Protein AF-A0A2N2N8Z2-F1 (afdb_monomer)

Foldseek 3Di:
DLQDPCPLVVLVVCVVPPVQDAFAQAQEQAAHAFLDACVLQVLSDDPVRTGHHPVVCLVCVVVHDVVSSLVRRVSSQVSSCVSHVAGHQEYAYDVSSCFQDPSSVVSRLVVCVVRLHYYEDAACDPNGCRVPVPDPVVVVSVVVSQSFYFPEEAAQCDDVSLDLVNLLVVLLVQLPDPPGDGYDYDAQADDADPCQVVRDPRGPSNPSRNCSCPDPVSVVSCVVSVPDDHYRNVGGD

pLDDT: mean 93.22, std 7.27, range [53.88, 98.81]

Nearest PDB structures (foldseek):
  2i5i-assembly1_A  TM=9.187E-01  e=1.535E-16  Enterococcus faecalis V583
  7vi8-assembly1_A  TM=8.935E-01  e=9.537E-11  Klebsiella pneumoniae subsp. pneumoniae MGH 78578
  8jqf-assembly1_B  TM=7.999E-01  e=8.484E-11  Cyclobacterium marinum
  8jqf-assembly1_A  TM=7.926E-01  e=1.436E-10  Cyclobacterium marinum
  6h8l-assembly1_A  TM=4.256E-01  e=9.996E-02  Bacillus subtilis subsp. subtilis str. 168

Secondary structure (DSSP, 8-state):
-TTSTTHHHHHHHHHHH-TT----EEE-SSSS--SS-GGGSTTTB-TTSPBPPHHHHHHHGGG--HHHHHHHHHHHHHHHHHHHSS--S-EEEGGGGGGSSHHHHHHHHHHHHHHT--B---TT-TTSTTSS---HHHHHHHHT--S---SEEE--SSGGG-SHHHHHHHHHHHHT-SS-S-EEE--------HHHHHH-SS-HHHHHHHHHHT-HHHHHHHHHTT-----GGGT--

Structure (mmCIF, N/CA/C/O backbone):
data_AF-A0A2N2N8Z2-F1
#
_entry.id   AF-A0A2N2N8Z2-F1
#
loop_
_atom_site.group_PDB
_atom_site.id
_atom_site.type_symbol
_atom_site.label_atom_id
_atom_site.label_alt_id
_atom_site.label_comp_id
_atom_site.label_asym_id
_atom_site.label_entity_id
_atom_site.label_seq_id
_atom_site.pdbx_PDB_ins_code
_atom_site.Cartn_x
_atom_site.Cartn_y
_atom_site.Cartn_z
_atom_site.occupancy
_atom_site.B_iso_or_equiv
_atom_site.auth_seq_id
_atom_site.auth_comp_id
_atom_site.auth_asym_id
_atom_site.auth_atom_id
_atom_site.pdbx_PDB_model_num
ATOM 1 N N . MET A 1 1 ? -5.778 4.218 -0.261 1.00 96.88 1 MET A N 1
ATOM 2 C CA . MET A 1 1 ? -6.085 4.530 1.155 1.00 96.88 1 MET A CA 1
ATOM 3 C C . MET A 1 1 ? -7.555 4.894 1.252 1.00 96.88 1 MET A C 1
ATOM 5 O O . MET A 1 1 ? -7.955 5.867 0.628 1.00 96.88 1 MET A O 1
ATOM 9 N N . MET A 1 2 ? -8.373 4.123 1.972 1.00 98.06 2 MET A N 1
ATOM 10 C CA . MET A 1 2 ? -9.838 4.316 1.964 1.00 98.06 2 MET A CA 1
ATOM 11 C C . MET A 1 2 ? -10.341 5.498 2.799 1.00 98.06 2 MET A C 1
ATOM 13 O O . MET A 1 2 ? -11.528 5.808 2.766 1.00 98.06 2 MET A O 1
ATOM 17 N N . ASN A 1 3 ? -9.462 6.142 3.559 1.00 96.75 3 ASN A N 1
ATOM 18 C CA . ASN A 1 3 ? -9.815 7.236 4.452 1.00 96.75 3 ASN A CA 1
ATOM 19 C C . ASN A 1 3 ? -9.674 8.634 3.822 1.00 96.75 3 ASN A C 1
ATOM 21 O O . ASN A 1 3 ? -10.024 9.629 4.458 1.00 96.75 3 ASN A O 1
ATOM 25 N N . TYR A 1 4 ? -9.135 8.721 2.605 1.00 93.94 4 TYR A N 1
ATOM 26 C CA . TYR A 1 4 ? -9.022 9.982 1.884 1.00 93.94 4 TYR A CA 1
ATOM 27 C C . TYR A 1 4 ? -10.337 10.333 1.174 1.00 93.94 4 TYR A C 1
ATOM 29 O O . TYR A 1 4 ? -11.042 9.431 0.706 1.00 93.94 4 TYR A O 1
ATOM 37 N N . PRO A 1 5 ? -10.678 11.631 1.072 1.00 90.88 5 PRO A N 1
ATOM 38 C CA . PRO A 1 5 ? -11.761 12.087 0.205 1.00 90.88 5 PRO A CA 1
ATOM 39 C C . PRO A 1 5 ? -11.570 11.576 -1.231 1.00 90.88 5 PRO A C 1
ATOM 41 O O . PRO A 1 5 ? -10.443 11.441 -1.688 1.00 90.88 5 PRO A O 1
ATOM 44 N N . GLY A 1 6 ? -12.660 11.248 -1.928 1.00 92.56 6 GLY A N 1
ATOM 45 C CA . GLY A 1 6 ? -12.613 10.779 -3.321 1.00 92.56 6 GLY A CA 1
ATOM 46 C C . GLY A 1 6 ? -12.211 9.312 -3.516 1.00 92.56 6 GLY A C 1
ATOM 47 O O . GLY A 1 6 ? -12.528 8.740 -4.554 1.00 92.56 6 GLY A O 1
ATOM 48 N N . ALA A 1 7 ? -11.631 8.644 -2.508 1.00 96.12 7 ALA A N 1
ATOM 49 C CA . ALA A 1 7 ? -11.138 7.268 -2.646 1.00 96.12 7 ALA A CA 1
ATOM 50 C C . ALA A 1 7 ? -12.199 6.269 -3.155 1.00 96.12 7 ALA A C 1
ATOM 52 O O . ALA A 1 7 ? -11.875 5.331 -3.881 1.00 96.12 7 ALA A O 1
ATOM 53 N N . VAL A 1 8 ? -13.473 6.451 -2.788 1.00 97.38 8 VAL A N 1
ATOM 54 C CA . VAL A 1 8 ? -14.574 5.588 -3.253 1.00 97.38 8 VAL A CA 1
ATOM 55 C C . VAL A 1 8 ? -14.880 5.830 -4.732 1.00 97.38 8 VAL A C 1
ATOM 57 O O . VAL A 1 8 ? -15.097 4.876 -5.484 1.00 97.38 8 VAL A O 1
ATOM 60 N N . GLU A 1 9 ? -14.935 7.091 -5.147 1.00 97.31 9 GLU A N 1
ATOM 61 C CA . GLU A 1 9 ? -15.170 7.513 -6.524 1.00 97.31 9 GLU A CA 1
ATOM 62 C C . GLU A 1 9 ? -14.020 7.071 -7.437 1.00 97.31 9 GLU A C 1
ATOM 64 O O . GLU A 1 9 ? -14.277 6.442 -8.467 1.00 97.31 9 GLU A O 1
ATOM 69 N N . ASP A 1 10 ? -12.776 7.294 -7.011 1.00 95.88 10 ASP A N 1
ATOM 70 C CA . ASP A 1 10 ? -11.566 6.915 -7.743 1.00 95.88 10 ASP A CA 1
ATOM 71 C C . ASP A 1 10 ? -11.466 5.401 -7.908 1.00 95.88 10 ASP A C 1
ATOM 73 O O . ASP A 1 10 ? -11.214 4.902 -9.004 1.00 95.88 10 ASP A O 1
ATOM 77 N N . LEU A 1 11 ? -11.751 4.639 -6.846 1.00 97.25 11 LEU A N 1
ATOM 78 C CA . LEU A 1 11 ? -11.726 3.181 -6.913 1.00 97.25 11 LEU A CA 1
ATOM 79 C C . LEU A 1 11 ? -12.787 2.640 -7.888 1.00 97.25 11 LEU A C 1
ATOM 81 O O . LEU A 1 11 ? -12.522 1.707 -8.647 1.00 97.25 11 LEU A O 1
ATOM 85 N N . ARG A 1 12 ? -13.984 3.243 -7.924 1.00 97.50 12 ARG A N 1
ATOM 86 C CA . ARG A 1 12 ? -15.033 2.882 -8.899 1.00 97.50 12 ARG A CA 1
ATOM 87 C C . ARG A 1 12 ? -14.646 3.247 -10.328 1.00 97.50 12 ARG A C 1
ATOM 89 O O . ARG A 1 12 ? -14.944 2.479 -11.246 1.00 97.50 12 ARG A O 1
ATOM 96 N N . MET A 1 13 ? -14.003 4.396 -10.519 1.00 97.75 13 MET A N 1
ATOM 97 C CA . MET A 1 13 ? -13.488 4.819 -11.819 1.00 97.75 13 MET A CA 1
ATOM 98 C C . MET A 1 13 ? -12.405 3.854 -12.307 1.00 97.75 13 MET A C 1
ATOM 100 O O . MET A 1 13 ? -12.519 3.336 -13.416 1.00 97.75 13 MET A O 1
ATOM 104 N N . ALA A 1 14 ? -11.436 3.515 -11.454 1.00 97.25 14 ALA A N 1
ATOM 105 C CA . ALA A 1 14 ? -10.355 2.587 -11.769 1.00 97.25 14 ALA A CA 1
ATOM 106 C C . ALA A 1 14 ? -10.878 1.209 -12.201 1.00 97.25 14 ALA A C 1
ATOM 108 O O . ALA A 1 14 ? -10.441 0.679 -13.220 1.00 97.25 14 ALA A O 1
ATOM 109 N N . VAL A 1 15 ? -11.877 0.657 -11.500 1.00 96.69 15 VAL A N 1
ATOM 110 C CA . VAL A 1 15 ? -12.515 -0.615 -11.895 1.00 96.69 15 VAL A CA 1
ATOM 111 C C . VAL A 1 15 ? -13.141 -0.538 -13.291 1.00 96.69 15 VAL A C 1
ATOM 113 O O . VAL A 1 15 ? -13.101 -1.513 -14.041 1.00 96.69 15 VAL A O 1
ATOM 116 N N . LYS A 1 16 ? -13.735 0.604 -13.646 1.00 97.06 16 LYS A N 1
ATOM 117 C CA . LYS A 1 16 ? -14.413 0.793 -14.933 1.00 97.06 16 LYS A CA 1
ATOM 118 C C . LYS A 1 16 ? -13.431 1.040 -16.081 1.00 97.06 16 LYS A C 1
ATOM 120 O O . LYS A 1 16 ? -13.641 0.525 -17.176 1.00 97.06 16 LYS A O 1
ATOM 125 N N . GLU A 1 17 ? -12.413 1.859 -15.852 1.00 98.00 17 GLU A N 1
ATOM 126 C CA . GLU A 1 17 ? -11.539 2.388 -16.906 1.00 98.00 17 GLU A CA 1
ATOM 127 C C . GLU A 1 17 ? -10.247 1.582 -17.066 1.00 98.00 17 GLU A C 1
ATOM 129 O O . GLU A 1 17 ? -9.705 1.491 -18.168 1.00 98.00 17 GLU A O 1
ATOM 134 N N . CYS A 1 18 ? -9.805 0.912 -16.000 1.00 96.69 18 CYS A N 1
ATOM 135 C CA . CYS A 1 18 ? -8.556 0.162 -15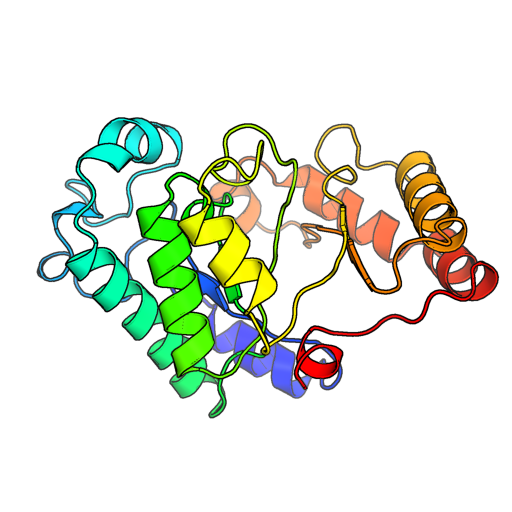.945 1.00 96.69 18 CYS A CA 1
ATOM 136 C C . CYS A 1 18 ? -8.808 -1.300 -15.522 1.00 96.69 18 CYS A C 1
ATOM 138 O O . CYS A 1 18 ? -8.307 -1.737 -14.490 1.00 96.69 18 CYS A O 1
ATOM 140 N N . PRO A 1 19 ? -9.537 -2.115 -16.310 1.00 92.56 19 PRO A N 1
ATOM 141 C CA . PRO A 1 19 ? -9.982 -3.450 -15.885 1.00 92.56 19 PRO A CA 1
ATOM 142 C C . PRO A 1 19 ? -8.854 -4.469 -15.644 1.00 92.56 19 PRO A C 1
ATOM 144 O O . PRO A 1 19 ? -9.115 -5.535 -15.098 1.00 92.56 19 PRO A O 1
ATOM 147 N N . ARG A 1 20 ? -7.618 -4.170 -16.070 1.00 94.06 20 ARG A N 1
ATOM 148 C CA . ARG A 1 20 ? -6.422 -4.994 -15.809 1.00 94.06 20 ARG A CA 1
ATOM 149 C C . ARG A 1 20 ? -5.582 -4.496 -14.627 1.00 94.06 20 ARG A C 1
ATOM 151 O O . ARG A 1 20 ? -4.550 -5.087 -14.342 1.00 94.06 20 ARG A O 1
ATOM 158 N N . LEU A 1 21 ? -5.963 -3.385 -14.000 1.00 96.06 21 LEU A N 1
ATOM 159 C CA . LEU A 1 21 ? -5.230 -2.817 -12.876 1.00 96.06 21 LEU A CA 1
ATOM 160 C C . LEU A 1 21 ? -5.506 -3.637 -11.611 1.00 96.06 21 LEU A C 1
ATOM 162 O O . LEU A 1 21 ? -6.665 -3.803 -11.221 1.00 96.06 21 LEU A O 1
ATOM 166 N N . GLY A 1 22 ? -4.437 -4.114 -10.973 1.00 96.25 22 GLY A N 1
ATOM 167 C CA . GLY A 1 22 ? -4.503 -4.655 -9.619 1.00 96.25 22 GLY A CA 1
ATOM 168 C C . GLY A 1 22 ? -4.890 -3.561 -8.623 1.00 96.25 22 GLY A C 1
ATOM 169 O O . GLY A 1 22 ? -4.407 -2.433 -8.716 1.00 96.25 22 GLY A O 1
ATOM 170 N N . LEU A 1 23 ? -5.798 -3.871 -7.702 1.00 97.69 23 LEU A N 1
ATOM 171 C CA . LEU A 1 23 ? -6.354 -2.918 -6.741 1.00 97.69 23 LEU A CA 1
ATOM 172 C C . LEU A 1 23 ? -6.259 -3.496 -5.328 1.00 97.69 23 LEU A C 1
ATOM 174 O O . LEU A 1 23 ? -7.136 -4.250 -4.893 1.00 97.69 23 LEU A O 1
ATOM 178 N N . GLY A 1 24 ? -5.202 -3.094 -4.625 1.00 97.69 24 GLY A N 1
ATOM 179 C CA . GLY A 1 24 ? -4.950 -3.444 -3.231 1.00 97.69 24 GLY A CA 1
ATOM 180 C C . GLY A 1 24 ? -5.518 -2.432 -2.242 1.00 97.69 24 GLY A C 1
ATOM 181 O O . GLY A 1 24 ? -5.963 -1.336 -2.602 1.00 97.69 24 GLY A O 1
ATOM 182 N N . LEU A 1 25 ? -5.474 -2.796 -0.963 1.00 98.56 25 LEU A N 1
ATOM 183 C CA . LEU A 1 25 ? -5.807 -1.897 0.134 1.00 98.56 25 LEU A CA 1
ATOM 184 C C . LEU A 1 25 ? -4.531 -1.385 0.808 1.00 98.56 25 LEU A C 1
ATOM 186 O O . LEU A 1 25 ? -3.913 -2.086 1.604 1.00 98.56 25 LEU A O 1
ATOM 190 N N . HIS A 1 26 ? -4.223 -0.114 0.548 1.00 98.44 26 HIS A N 1
ATOM 191 C CA . HIS A 1 26 ? -3.168 0.625 1.242 1.00 98.44 26 HIS A CA 1
ATOM 192 C C . HIS A 1 26 ? -3.642 1.052 2.633 1.00 98.44 26 HIS A C 1
ATOM 194 O O . HIS A 1 26 ? -4.301 2.095 2.774 1.00 98.44 26 HIS A O 1
ATOM 200 N N . LEU A 1 27 ? -3.353 0.214 3.633 1.00 98.75 27 LEU A N 1
ATOM 201 C CA . LEU A 1 27 ? -3.710 0.432 5.034 1.00 98.75 27 LEU A CA 1
ATOM 202 C C . LEU A 1 27 ? -3.031 1.694 5.564 1.00 98.75 27 LEU A C 1
ATOM 204 O O . LEU A 1 27 ? -1.879 1.982 5.247 1.00 98.75 27 LEU A O 1
ATOM 208 N N . VAL A 1 28 ? -3.727 2.461 6.396 1.00 98.19 28 VAL A N 1
ATOM 209 C CA . VAL A 1 28 ? -3.234 3.772 6.839 1.00 98.19 28 VAL A CA 1
ATOM 210 C C . VAL A 1 28 ? -3.493 4.008 8.316 1.00 98.19 28 VAL A C 1
ATOM 212 O O . VAL A 1 28 ? -4.586 3.757 8.816 1.00 98.19 28 VAL A O 1
ATOM 215 N N . LEU A 1 29 ? -2.458 4.504 8.999 1.00 97.88 29 LEU A N 1
ATOM 216 C CA . LEU A 1 29 ? -2.488 4.912 10.408 1.00 97.88 29 LEU A CA 1
ATOM 217 C C . LEU A 1 29 ? -1.822 6.273 10.656 1.00 97.88 29 LEU A C 1
ATOM 219 O O . LEU A 1 29 ? -1.761 6.726 11.795 1.00 97.88 29 LEU A O 1
ATOM 223 N N . THR A 1 30 ? -1.281 6.908 9.610 1.00 96.88 30 THR A N 1
ATOM 224 C CA . THR A 1 30 ? -0.362 8.050 9.759 1.00 96.88 30 THR A CA 1
ATOM 225 C C . THR A 1 30 ? -0.748 9.291 8.958 1.00 96.88 30 THR A C 1
ATOM 227 O O . THR A 1 30 ? 0.034 10.240 8.875 1.00 96.88 30 THR A O 1
ATOM 230 N N . SER A 1 31 ? -1.900 9.272 8.284 1.00 95.88 31 SER A N 1
ATOM 231 C CA . SER A 1 31 ? -2.363 10.397 7.473 1.00 95.88 31 SER A CA 1
ATOM 232 C C . SER A 1 31 ? -3.880 10.416 7.338 1.00 95.88 31 SER A C 1
ATOM 234 O O . SER A 1 31 ? -4.501 9.363 7.225 1.00 95.88 31 SER A O 1
ATOM 236 N N . GLY A 1 32 ? -4.470 11.612 7.310 1.00 95.56 32 GLY A N 1
ATOM 237 C CA . GLY A 1 32 ? -5.919 11.806 7.228 1.00 95.56 32 GLY A CA 1
ATOM 238 C C . GLY A 1 32 ? -6.652 11.525 8.545 1.00 95.56 32 GLY A C 1
ATOM 239 O O . GLY A 1 32 ? -6.060 11.542 9.624 1.00 95.56 32 GLY A O 1
ATOM 240 N N . SER A 1 33 ? -7.959 11.298 8.454 1.00 97.31 33 SER A N 1
ATOM 241 C CA . SER A 1 33 ? -8.807 10.850 9.571 1.00 97.31 33 SER A CA 1
ATOM 242 C C . SER A 1 33 ? -9.024 9.336 9.494 1.00 97.31 33 SER A C 1
ATOM 244 O O . SER A 1 33 ? -8.880 8.788 8.406 1.00 97.31 33 SER A O 1
ATOM 246 N N . PRO A 1 34 ? -9.343 8.637 10.594 1.00 98.31 34 PRO A N 1
ATOM 247 C CA . PRO A 1 34 ? -9.784 7.243 10.533 1.00 98.31 34 PRO A CA 1
ATOM 248 C C . PRO A 1 34 ? -11.089 7.089 9.745 1.00 98.31 34 PRO A C 1
ATOM 250 O O . PRO A 1 34 ? -11.873 8.034 9.626 1.00 98.31 34 PRO A O 1
ATOM 253 N N . VAL A 1 35 ? -11.328 5.884 9.219 1.00 98.44 35 VAL A N 1
ATOM 254 C CA . VAL A 1 35 ? -12.632 5.505 8.651 1.00 98.44 35 VAL A CA 1
ATOM 255 C C . VAL A 1 35 ? -13.665 5.359 9.768 1.00 98.44 35 VAL A C 1
ATOM 257 O O . VAL A 1 35 ? -14.824 5.749 9.602 1.00 98.44 35 VAL A O 1
ATOM 260 N N . LEU A 1 36 ? -13.259 4.806 10.915 1.00 98.50 36 LEU A N 1
ATOM 261 C CA . LEU A 1 36 ? -14.100 4.779 12.105 1.00 98.50 36 LEU A CA 1
ATOM 262 C C . LEU A 1 36 ? -14.242 6.173 12.733 1.00 98.50 36 LEU A C 1
ATOM 264 O O . LEU A 1 36 ? -13.333 6.994 12.638 1.00 98.50 36 LEU A O 1
ATOM 268 N N . PRO A 1 37 ? -15.344 6.437 13.461 1.00 98.19 37 PRO A N 1
ATOM 269 C CA . PRO A 1 37 ? -15.426 7.608 14.326 1.00 98.19 37 PRO A CA 1
ATOM 270 C C . PRO A 1 37 ? -14.245 7.648 15.303 1.00 98.19 37 PRO A C 1
ATOM 272 O O . PRO A 1 37 ? -13.897 6.622 15.895 1.00 98.19 37 PRO A O 1
ATOM 275 N N . ALA A 1 38 ? -13.659 8.830 15.501 1.00 97.88 38 ALA A N 1
ATOM 276 C CA . ALA A 1 38 ? -12.489 9.037 16.356 1.00 97.88 38 ALA A CA 1
ATOM 277 C C . ALA A 1 38 ? -12.676 8.470 17.777 1.00 97.88 38 ALA A C 1
ATOM 279 O O . ALA A 1 38 ? -11.740 7.943 18.372 1.00 97.88 38 ALA A O 1
ATOM 280 N N . GLU A 1 39 ? -13.902 8.486 18.302 1.00 97.50 39 GLU A N 1
ATOM 281 C CA . GLU A 1 39 ? -14.248 7.977 19.634 1.00 97.50 39 GLU A CA 1
ATOM 282 C C . GLU A 1 39 ? -14.141 6.448 19.747 1.00 97.50 39 GLU A C 1
ATOM 284 O O . GLU A 1 39 ? -14.103 5.908 20.853 1.00 97.50 39 GLU A O 1
ATOM 289 N N . LYS A 1 40 ? -14.121 5.730 18.616 1.00 98.12 40 LYS A N 1
ATOM 290 C CA . LYS A 1 40 ? -13.890 4.279 18.568 1.00 98.12 40 LYS A CA 1
ATOM 291 C C . LYS A 1 40 ? -12.408 3.924 18.558 1.00 98.12 40 LYS A C 1
ATOM 293 O O . LYS A 1 40 ? -12.068 2.802 18.928 1.00 98.12 40 LYS A O 1
ATOM 298 N N . VAL A 1 41 ? -11.557 4.862 18.148 1.00 98.00 41 VAL A N 1
ATOM 299 C CA . VAL A 1 41 ? -10.112 4.670 17.992 1.00 98.00 41 VAL A CA 1
ATOM 300 C C . VAL A 1 41 ? -9.296 5.826 18.602 1.00 98.00 41 VAL A C 1
ATOM 302 O O . VAL A 1 41 ? -8.411 6.376 17.941 1.00 98.00 41 VAL A O 1
ATOM 305 N N . PRO A 1 42 ? -9.571 6.222 19.862 1.00 96.75 42 PRO A N 1
ATOM 306 C CA . PRO A 1 42 ? -8.996 7.428 20.460 1.00 96.75 42 PRO A CA 1
ATOM 307 C C . PRO A 1 42 ? -7.466 7.399 20.589 1.00 96.75 42 PRO A C 1
ATOM 309 O O . PRO A 1 42 ? -6.846 8.457 20.623 1.00 96.75 42 PRO A O 1
ATOM 312 N N . ASP A 1 43 ? -6.835 6.223 20.632 1.00 95.31 43 ASP A N 1
ATOM 313 C CA . ASP A 1 43 ? -5.378 6.107 20.780 1.00 95.31 43 ASP A CA 1
ATOM 314 C C . ASP A 1 43 ? -4.641 6.350 19.450 1.00 95.31 43 ASP A C 1
ATOM 316 O O . ASP A 1 43 ? -3.449 6.690 19.446 1.00 95.31 43 ASP A O 1
ATOM 320 N N . LEU A 1 44 ? -5.358 6.207 18.326 1.00 96.81 44 LEU A N 1
ATOM 321 C CA . LEU A 1 44 ? -4.831 6.366 16.968 1.00 96.81 44 LEU A CA 1
ATOM 322 C C . LEU A 1 44 ? -4.886 7.813 16.469 1.00 96.81 44 LEU A C 1
ATOM 324 O O . LEU A 1 44 ? -4.235 8.137 15.475 1.00 96.81 44 LEU A O 1
ATOM 328 N N . VAL A 1 45 ? -5.644 8.682 17.140 1.00 97.19 45 VAL A N 1
ATOM 329 C CA . VAL A 1 45 ? -5.927 10.040 16.670 1.00 97.19 45 VAL A CA 1
ATOM 330 C C . VAL A 1 45 ? -5.487 11.120 17.646 1.00 97.19 45 VAL A C 1
ATOM 332 O O . VAL A 1 45 ? -5.443 10.931 18.856 1.00 97.19 45 VAL A O 1
ATOM 335 N N . ASN A 1 46 ? -5.162 12.282 17.097 1.00 96.12 46 ASN A N 1
ATOM 336 C CA . ASN A 1 46 ? -4.859 13.487 17.846 1.00 96.12 46 ASN A CA 1
ATOM 337 C C . ASN A 1 46 ? -6.142 14.206 18.318 1.00 96.12 46 ASN A C 1
ATOM 339 O O . ASN A 1 46 ? -7.261 13.736 18.108 1.00 96.12 46 ASN A O 1
ATOM 343 N N . LEU A 1 47 ? -5.982 15.376 18.945 1.00 95.56 47 LEU A N 1
ATOM 344 C CA . LEU A 1 47 ? -7.100 16.165 19.482 1.00 95.56 47 LEU A CA 1
ATOM 345 C C . LEU A 1 47 ? -8.075 16.663 18.403 1.00 95.56 47 LEU A C 1
ATOM 347 O O . LEU A 1 47 ? -9.224 16.964 18.714 1.00 95.56 47 LEU A O 1
ATOM 351 N N . GLU A 1 48 ? -7.644 16.724 17.143 1.00 96.94 48 GLU A N 1
ATOM 352 C CA . GLU A 1 48 ? -8.488 17.075 15.999 1.00 96.94 48 GLU A CA 1
ATOM 353 C C . GLU A 1 48 ? -9.195 15.856 15.376 1.00 96.94 48 GLU A C 1
ATOM 355 O O . GLU A 1 48 ? -9.840 15.990 14.335 1.00 96.94 48 GLU A O 1
ATOM 360 N N . GLY A 1 49 ? -9.061 14.662 15.967 1.00 97.19 49 GLY A N 1
ATOM 361 C CA . GLY A 1 49 ? -9.639 13.425 15.435 1.00 97.19 49 GLY A CA 1
ATOM 362 C C . GLY A 1 49 ? -8.964 12.938 14.147 1.00 97.19 49 GLY A C 1
ATOM 363 O O . GLY A 1 49 ? -9.565 12.187 13.379 1.00 97.19 49 GLY A O 1
ATOM 364 N N . LYS A 1 50 ? -7.730 13.380 13.876 1.00 97.62 50 LYS A N 1
ATOM 365 C CA . LYS A 1 50 ? -6.912 12.928 12.741 1.00 97.62 50 LYS A CA 1
ATOM 366 C C . LYS A 1 50 ? -5.856 11.948 13.213 1.00 97.62 50 LYS A C 1
ATOM 368 O O . LYS A 1 50 ? -5.373 12.069 14.334 1.00 97.62 50 LYS A O 1
ATOM 373 N N . PHE A 1 51 ? -5.450 11.019 12.355 1.00 97.75 51 PHE A N 1
ATOM 374 C CA . PHE A 1 51 ? -4.302 10.170 12.647 1.00 97.75 51 PHE A CA 1
ATOM 375 C C . PHE A 1 51 ? -3.072 11.011 12.999 1.00 97.75 51 PHE A C 1
ATOM 377 O O . PHE A 1 51 ? -2.836 12.080 12.423 1.00 97.75 51 PHE A O 1
ATOM 384 N N . TYR A 1 52 ? -2.262 10.512 13.931 1.00 96.38 52 TYR A N 1
ATOM 385 C CA . TYR A 1 52 ? -0.954 11.102 14.191 1.00 96.38 52 TYR A CA 1
ATOM 386 C C . TYR A 1 52 ? -0.112 11.074 12.917 1.00 96.38 52 TYR A C 1
ATOM 388 O O . TYR A 1 52 ? -0.009 10.046 12.258 1.00 96.38 52 TYR A O 1
ATOM 396 N N . LYS A 1 53 ? 0.524 12.198 12.572 1.00 94.62 53 LYS A N 1
ATOM 397 C CA . LYS A 1 53 ? 1.483 12.227 11.460 1.00 94.62 53 LYS A CA 1
ATOM 398 C C . LYS A 1 53 ? 2.675 11.311 11.754 1.00 94.62 53 LYS A C 1
ATOM 400 O O . LYS A 1 53 ? 2.927 10.987 12.910 1.00 94.62 53 LYS A O 1
ATOM 405 N N . TYR A 1 54 ? 3.439 10.971 10.715 1.00 92.56 54 TYR A N 1
ATOM 406 C CA . TYR A 1 54 ? 4.575 10.041 10.770 1.00 92.56 54 TYR A CA 1
ATOM 407 C C . TYR A 1 54 ? 5.448 10.162 12.035 1.00 92.56 54 TYR A C 1
ATOM 409 O O . TYR A 1 54 ? 5.545 9.204 12.792 1.00 92.56 54 TYR A O 1
ATOM 417 N N . GLY A 1 55 ? 6.031 11.337 12.310 1.00 93.94 55 GLY A N 1
ATOM 418 C CA . GLY A 1 55 ? 6.911 11.534 13.474 1.00 93.94 55 GLY A CA 1
ATOM 419 C C . GLY A 1 55 ? 6.219 11.233 14.812 1.00 93.94 55 GLY A C 1
ATOM 420 O O . GLY A 1 55 ? 6.622 10.296 15.500 1.00 93.94 55 GLY A O 1
ATOM 421 N N . PRO A 1 56 ? 5.126 11.943 15.154 1.00 94.62 56 PRO A N 1
ATOM 422 C CA . PRO A 1 56 ? 4.352 11.661 16.365 1.00 94.62 56 PRO A CA 1
ATOM 423 C C . PRO A 1 56 ? 3.808 10.226 16.461 1.00 94.62 56 PRO A C 1
ATOM 425 O O . PRO A 1 56 ? 3.648 9.702 17.563 1.00 94.62 56 PRO A O 1
ATOM 428 N N . PHE A 1 57 ? 3.508 9.580 15.330 1.00 95.00 57 PHE A N 1
ATOM 429 C CA . PHE A 1 57 ? 3.106 8.175 15.304 1.00 95.00 57 PHE A CA 1
ATOM 430 C C . PHE A 1 57 ? 4.255 7.264 15.746 1.00 95.00 57 PHE A C 1
ATOM 432 O O . PHE A 1 57 ? 4.065 6.450 16.647 1.00 95.00 57 PHE A O 1
ATOM 439 N N . VAL A 1 58 ? 5.452 7.441 15.176 1.00 93.12 58 VAL A N 1
ATOM 440 C CA . VAL A 1 58 ? 6.655 6.676 15.546 1.00 93.12 58 VAL A CA 1
ATOM 441 C C . VAL A 1 58 ? 6.998 6.871 17.026 1.00 93.12 58 VAL A C 1
ATOM 443 O O . VAL A 1 58 ? 7.274 5.901 17.727 1.00 93.12 58 VAL A O 1
ATOM 446 N N . GLU A 1 59 ? 6.895 8.094 17.549 1.00 93.56 59 GLU A N 1
ATOM 447 C CA . GLU A 1 59 ? 7.129 8.375 18.975 1.00 93.56 59 GLU A CA 1
ATOM 448 C C . GLU A 1 59 ? 6.167 7.607 19.896 1.00 93.56 59 GLU A C 1
ATOM 450 O O . GLU A 1 59 ? 6.547 7.172 20.986 1.00 93.56 59 GLU A O 1
ATOM 455 N N . ARG A 1 60 ? 4.921 7.402 19.455 1.00 91.88 60 ARG A N 1
ATOM 456 C CA . ARG A 1 60 ? 3.847 6.777 20.243 1.00 91.88 60 ARG A CA 1
ATOM 457 C C . ARG A 1 60 ? 3.602 5.309 19.902 1.00 91.88 60 ARG A C 1
ATOM 459 O O . ARG A 1 60 ? 2.772 4.685 20.556 1.00 91.88 60 ARG A O 1
ATOM 466 N N . MET A 1 61 ? 4.313 4.727 18.935 1.00 89.62 61 MET A N 1
ATOM 467 C CA . MET A 1 61 ? 4.012 3.379 18.428 1.00 89.62 61 MET A CA 1
ATOM 468 C C . MET A 1 61 ? 4.079 2.291 19.511 1.00 89.62 61 MET A C 1
ATOM 470 O O . MET A 1 61 ? 3.338 1.319 19.457 1.00 89.62 61 MET A O 1
ATOM 474 N N . HIS A 1 62 ? 4.903 2.478 20.546 1.00 87.56 62 HIS A N 1
ATOM 475 C CA . HIS A 1 62 ? 4.997 1.572 21.696 1.00 87.56 62 HIS A CA 1
ATOM 476 C C . HIS A 1 62 ? 3.762 1.598 22.620 1.00 87.56 62 HIS A C 1
ATOM 478 O O . HIS A 1 62 ? 3.619 0.737 23.483 1.00 87.56 62 HIS A O 1
ATOM 484 N N . GLN A 1 63 ? 2.885 2.590 22.455 1.00 88.50 63 GLN A N 1
ATOM 485 C CA . GLN A 1 63 ? 1.641 2.783 23.207 1.00 88.50 63 GLN A CA 1
ATOM 486 C C . GLN A 1 63 ? 0.411 2.459 22.353 1.00 88.50 63 GLN A C 1
ATOM 488 O O . GLN A 1 63 ? -0.716 2.657 22.805 1.00 88.50 63 GLN A O 1
ATOM 493 N N . ILE A 1 64 ? 0.606 2.018 21.103 1.00 89.75 64 ILE A N 1
ATOM 494 C CA . ILE A 1 64 ? -0.499 1.839 20.171 1.00 89.75 64 ILE A CA 1
ATOM 495 C C . ILE A 1 64 ? -1.409 0.698 20.624 1.00 89.75 64 ILE A C 1
ATOM 497 O O . ILE A 1 64 ? -0.972 -0.406 20.955 1.00 89.75 64 ILE A O 1
ATOM 501 N N . ASN A 1 65 ? -2.709 0.967 20.626 1.00 96.31 65 ASN A N 1
ATOM 502 C CA . ASN A 1 65 ? -3.706 -0.017 20.992 1.00 96.31 65 ASN A CA 1
ATOM 503 C C . ASN A 1 65 ? -4.038 -0.900 19.786 1.00 96.31 65 ASN A C 1
ATOM 505 O O . ASN A 1 65 ? -4.809 -0.509 18.909 1.00 96.31 65 ASN A O 1
ATOM 509 N N . LEU A 1 66 ? -3.484 -2.112 19.761 1.00 97.38 66 LEU A N 1
ATOM 510 C CA . LEU A 1 66 ? -3.668 -3.058 18.655 1.00 97.38 66 LEU A CA 1
ATOM 511 C C . LEU A 1 66 ? -5.133 -3.441 18.422 1.00 97.38 66 LEU A C 1
ATOM 513 O O . LEU A 1 66 ? -5.512 -3.726 17.292 1.00 97.38 66 LEU A O 1
ATOM 517 N N . THR A 1 67 ? -5.986 -3.391 19.452 1.00 98.31 67 THR A N 1
ATOM 518 C CA . THR A 1 67 ? -7.426 -3.630 19.264 1.00 98.31 67 THR A CA 1
ATOM 519 C C . THR A 1 67 ? -8.053 -2.525 18.415 1.00 98.31 67 THR A C 1
ATOM 521 O O . THR A 1 67 ? -8.865 -2.810 17.541 1.00 98.31 67 THR A O 1
ATOM 524 N N . GLN A 1 68 ? -7.657 -1.268 18.628 1.00 98.44 68 GLN A N 1
ATOM 525 C CA . GLN A 1 68 ? -8.139 -0.142 17.823 1.00 98.44 68 GLN A CA 1
ATOM 526 C C . GLN A 1 68 ? -7.571 -0.172 16.405 1.00 98.44 68 GLN A C 1
ATOM 528 O O . GLN A 1 68 ? -8.314 0.095 15.465 1.00 98.44 68 GLN A O 1
ATOM 533 N N . VAL A 1 69 ? -6.295 -0.547 16.243 1.00 98.56 69 VAL A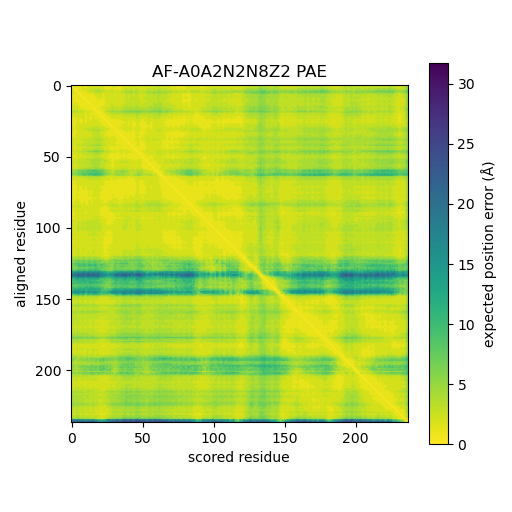 N 1
ATOM 534 C CA . VAL A 1 69 ? -5.701 -0.762 14.911 1.00 98.56 69 VAL A CA 1
ATOM 535 C C . VAL A 1 69 ? -6.489 -1.827 14.155 1.00 98.56 69 VAL A C 1
ATOM 537 O O . VAL A 1 69 ? -6.881 -1.597 13.015 1.00 98.56 69 VAL A O 1
ATOM 540 N N . ASN A 1 70 ? -6.793 -2.949 14.812 1.00 98.62 70 ASN A N 1
ATOM 541 C CA . ASN A 1 70 ? -7.554 -4.031 14.204 1.00 98.62 70 ASN A CA 1
ATOM 542 C C . ASN A 1 70 ? -8.943 -3.566 13.751 1.00 98.62 70 ASN A C 1
ATOM 544 O O . ASN A 1 70 ? -9.337 -3.814 12.614 1.00 98.62 70 ASN A O 1
ATOM 548 N N . LEU A 1 71 ? -9.666 -2.852 14.623 1.00 98.69 71 LEU A N 1
ATOM 549 C CA . LEU A 1 71 ? -10.982 -2.291 14.307 1.00 98.69 71 LEU A CA 1
ATOM 550 C C . LEU A 1 71 ? -10.927 -1.346 13.100 1.00 98.69 71 LEU A C 1
ATOM 552 O O . LEU A 1 71 ? -11.772 -1.437 12.210 1.00 98.69 71 LEU A O 1
ATOM 556 N N . GLU A 1 72 ? -9.940 -0.452 13.063 1.00 98.81 72 GLU A N 1
ATOM 557 C CA . GLU A 1 72 ? -9.782 0.517 11.980 1.00 98.81 72 GLU A CA 1
ATOM 558 C C . GLU A 1 72 ? -9.405 -0.149 10.654 1.00 98.81 72 GLU A C 1
ATOM 560 O O . GLU A 1 72 ? -10.011 0.154 9.628 1.00 98.81 72 GLU A O 1
ATOM 565 N N . TRP A 1 73 ? -8.461 -1.092 10.648 1.00 98.81 73 TRP A N 1
ATOM 566 C CA . TRP A 1 73 ? -8.088 -1.807 9.425 1.00 98.81 73 TRP A CA 1
ATOM 567 C C . TRP A 1 73 ? -9.247 -2.632 8.863 1.00 98.81 73 TRP A C 1
ATOM 569 O O . TRP A 1 73 ? -9.499 -2.584 7.659 1.00 98.81 73 TRP A O 1
ATOM 579 N N . HIS A 1 74 ? -10.034 -3.289 9.717 1.00 98.81 74 HIS A N 1
ATOM 580 C CA . HIS A 1 74 ? -11.268 -3.951 9.287 1.00 98.81 74 HIS A CA 1
ATOM 581 C C . HIS A 1 74 ? -12.285 -2.962 8.700 1.00 98.81 74 HIS A C 1
ATOM 583 O O . HIS A 1 74 ? -12.937 -3.261 7.699 1.00 98.81 74 HIS A O 1
ATOM 589 N N . ALA A 1 75 ? -12.408 -1.760 9.269 1.00 98.81 75 ALA A N 1
ATOM 590 C CA . ALA A 1 75 ? -13.271 -0.723 8.709 1.00 98.81 75 ALA A CA 1
ATOM 591 C C . ALA A 1 75 ? -12.777 -0.227 7.339 1.00 98.81 75 ALA A C 1
ATOM 593 O O . ALA A 1 75 ? -13.594 0.001 6.445 1.00 98.81 75 ALA A O 1
ATOM 594 N N . GLN A 1 76 ? -11.459 -0.111 7.140 1.00 98.81 76 GLN A N 1
ATOM 595 C CA . GLN A 1 76 ? -10.860 0.217 5.842 1.00 98.81 76 GLN A CA 1
ATOM 596 C C . GLN A 1 76 ? -11.136 -0.877 4.796 1.00 98.81 76 GLN A C 1
ATOM 598 O O . GLN A 1 76 ? -11.491 -0.552 3.660 1.00 98.81 76 GLN A O 1
ATOM 603 N N . VAL A 1 77 ? -11.059 -2.157 5.180 1.00 98.81 77 VAL A N 1
ATOM 604 C CA . VAL A 1 77 ? -11.432 -3.297 4.322 1.00 98.81 77 VAL A CA 1
ATOM 605 C C . VAL A 1 77 ? -12.907 -3.246 3.938 1.00 98.81 77 VAL A C 1
ATOM 607 O O . VAL A 1 77 ? -13.246 -3.343 2.758 1.00 98.81 77 VAL A O 1
ATOM 610 N N . GLU A 1 78 ? -13.801 -3.048 4.907 1.00 98.69 78 GLU A N 1
ATOM 611 C CA . GLU A 1 78 ? -15.237 -2.971 4.631 1.00 98.69 78 GLU A CA 1
ATOM 612 C C . GLU A 1 78 ? -15.591 -1.749 3.771 1.00 98.69 78 GLU A C 1
ATOM 614 O O . GLU A 1 78 ? -16.450 -1.844 2.891 1.00 98.69 78 GLU A O 1
ATOM 619 N N . ALA A 1 79 ? -14.898 -0.619 3.947 1.00 98.62 79 ALA A N 1
ATOM 620 C CA . ALA A 1 79 ? -15.044 0.545 3.076 1.00 98.62 79 ALA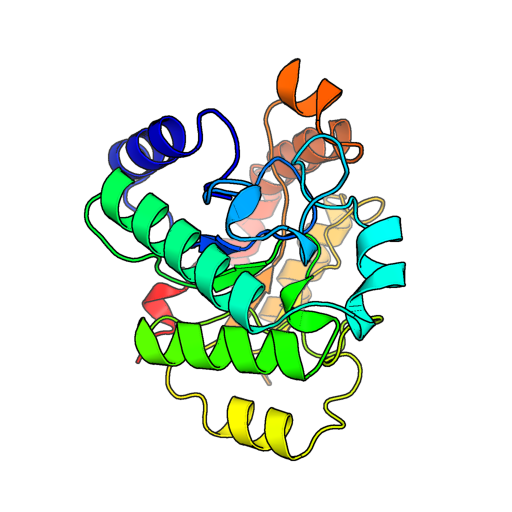 A CA 1
ATOM 621 C C . ALA A 1 79 ? -14.635 0.227 1.627 1.00 98.62 79 ALA A C 1
ATOM 623 O O . ALA A 1 79 ? -15.393 0.540 0.703 1.00 98.62 79 ALA A O 1
ATOM 624 N N . PHE A 1 80 ? -13.493 -0.441 1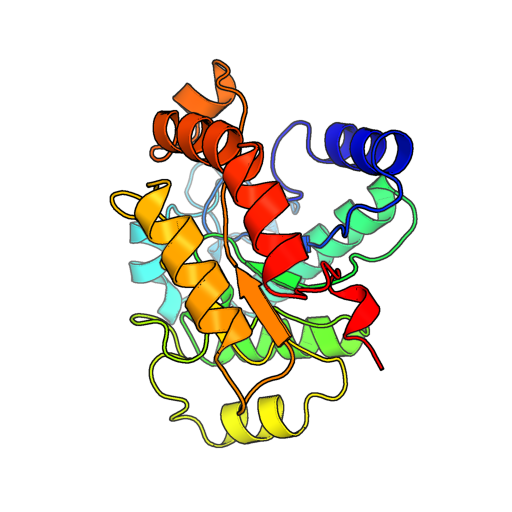.426 1.00 98.69 80 PHE A N 1
ATOM 625 C CA . PHE A 1 80 ? -13.036 -0.894 0.106 1.00 98.69 80 PHE A CA 1
ATOM 626 C C . PHE A 1 80 ? -14.064 -1.830 -0.542 1.00 98.69 80 PHE A C 1
ATOM 628 O O . PHE A 1 80 ? -14.542 -1.597 -1.655 1.00 98.69 80 PHE A O 1
ATOM 635 N N . LYS A 1 81 ? -14.489 -2.857 0.200 1.00 98.50 81 LYS A N 1
ATOM 636 C CA . LYS A 1 81 ? -15.460 -3.851 -0.263 1.00 98.50 81 LYS A CA 1
ATOM 637 C C . LYS A 1 81 ? -16.804 -3.225 -0.612 1.00 98.50 81 LYS A C 1
ATOM 639 O O . LYS A 1 81 ? -17.396 -3.569 -1.632 1.00 98.50 81 LYS A O 1
ATOM 644 N N . LYS A 1 82 ? -17.289 -2.276 0.188 1.00 98.25 82 LYS A N 1
ATOM 645 C CA . LYS A 1 82 ? -18.536 -1.548 -0.083 1.00 98.25 82 LYS A CA 1
ATOM 646 C C . LYS A 1 82 ? -18.434 -0.651 -1.319 1.00 98.25 82 LYS A C 1
ATOM 648 O O . LYS A 1 82 ? -19.444 -0.431 -1.990 1.00 98.25 82 LYS A O 1
ATOM 653 N N . ALA A 1 83 ? -17.250 -0.119 -1.619 1.00 97.81 83 ALA A N 1
ATOM 654 C CA . ALA A 1 83 ? -17.053 0.766 -2.761 1.00 97.81 83 ALA A CA 1
ATOM 655 C C . ALA A 1 83 ? -17.246 0.035 -4.099 1.00 97.81 83 ALA A C 1
ATOM 657 O O . ALA A 1 83 ? -17.941 0.571 -4.970 1.00 97.81 83 ALA A O 1
ATOM 658 N N . ILE A 1 84 ? -16.689 -1.177 -4.236 1.00 97.25 84 ILE A N 1
ATOM 659 C CA . ILE A 1 84 ? -16.632 -1.905 -5.520 1.00 97.25 84 ILE A CA 1
ATOM 660 C C . ILE A 1 84 ? -17.178 -3.342 -5.499 1.00 97.25 84 ILE A C 1
ATOM 662 O O . ILE A 1 84 ? -17.167 -4.018 -6.523 1.00 97.25 84 ILE A O 1
ATOM 666 N N . GLY A 1 85 ? -17.680 -3.823 -4.362 1.00 97.12 85 GLY A N 1
ATOM 667 C CA . GLY A 1 85 ? -18.339 -5.127 -4.239 1.00 97.12 85 GLY A CA 1
ATOM 668 C C . GLY A 1 85 ? -17.402 -6.339 -4.178 1.00 97.12 85 GLY A C 1
ATOM 669 O O . GLY A 1 85 ? -17.888 -7.466 -4.239 1.00 97.12 85 GLY A O 1
ATOM 670 N N . ARG A 1 86 ? -16.085 -6.137 -4.046 1.00 96.31 86 ARG A N 1
ATOM 671 C CA . ARG A 1 86 ? -15.075 -7.205 -3.926 1.00 96.31 86 ARG A CA 1
ATOM 672 C C . ARG A 1 86 ? -13.972 -6.838 -2.934 1.00 96.31 86 ARG A C 1
ATOM 674 O O . ARG A 1 86 ? -13.810 -5.666 -2.609 1.00 96.31 86 ARG A O 1
ATOM 681 N N . LEU A 1 87 ? -13.238 -7.843 -2.459 1.00 97.38 87 LEU A N 1
ATOM 682 C CA . LEU A 1 87 ? -12.054 -7.659 -1.613 1.00 97.38 87 LEU A CA 1
ATOM 683 C C . LEU A 1 87 ? -10.888 -7.036 -2.411 1.00 97.38 87 LEU A C 1
ATOM 685 O O . LEU A 1 87 ? -10.897 -7.130 -3.649 1.00 97.38 87 LEU A O 1
ATOM 689 N N . PRO A 1 88 ? -9.918 -6.384 -1.734 1.00 97.44 88 PRO A N 1
ATOM 690 C CA . PRO A 1 88 ? -8.657 -5.999 -2.370 1.00 97.44 88 PRO A CA 1
ATOM 691 C C . PRO A 1 88 ? -7.908 -7.241 -2.867 1.00 97.44 88 PRO A C 1
ATOM 693 O O . PRO A 1 88 ? -8.184 -8.341 -2.402 1.00 97.44 88 PRO A O 1
ATOM 696 N N . ASP A 1 89 ? -6.983 -7.083 -3.811 1.00 96.31 89 ASP A N 1
ATOM 697 C CA . ASP A 1 89 ? -6.132 -8.198 -4.260 1.00 96.31 89 ASP A CA 1
ATOM 698 C C . ASP A 1 89 ? -4.857 -8.373 -3.425 1.00 96.31 89 ASP A C 1
ATOM 700 O O . ASP A 1 89 ? -4.273 -9.445 -3.457 1.00 96.31 89 ASP A O 1
ATOM 704 N N . HIS A 1 90 ? -4.444 -7.362 -2.660 1.00 97.81 90 HIS A N 1
ATOM 705 C CA . HIS A 1 90 ? -3.353 -7.438 -1.690 1.00 97.81 90 HIS A CA 1
ATOM 706 C C . HIS A 1 90 ? -3.490 -6.383 -0.595 1.00 97.81 90 HIS A C 1
ATOM 708 O O . HIS A 1 90 ? -4.298 -5.451 -0.702 1.00 97.81 90 HIS A O 1
ATOM 714 N N . LEU A 1 91 ? -2.664 -6.516 0.444 1.00 97.94 91 LEU A N 1
ATOM 715 C CA . LEU A 1 91 ? -2.456 -5.485 1.457 1.00 97.94 91 LEU A CA 1
ATOM 716 C C . LEU A 1 91 ? -1.028 -4.938 1.410 1.00 97.94 91 LEU A C 1
ATOM 718 O O . LEU A 1 91 ? -0.046 -5.669 1.285 1.00 97.94 91 LEU A O 1
ATOM 722 N N . ASP A 1 92 ? -0.924 -3.636 1.613 1.00 97.75 92 ASP A N 1
ATOM 723 C CA . ASP A 1 92 ? 0.303 -2.947 1.983 1.00 97.75 92 ASP A CA 1
ATOM 724 C C . ASP A 1 92 ? -0.050 -1.792 2.939 1.00 97.75 92 ASP A C 1
ATOM 726 O O . ASP A 1 92 ? -1.186 -1.696 3.419 1.00 97.75 92 ASP A O 1
ATOM 730 N N . SER A 1 93 ? 0.909 -0.933 3.298 1.00 97.88 93 SER A N 1
ATOM 731 C CA . SER A 1 93 ? 0.621 0.153 4.238 1.00 97.88 93 SER A CA 1
ATOM 732 C C . SER A 1 93 ? 1.353 1.451 3.946 1.00 97.88 93 SER A C 1
ATOM 734 O O . SER A 1 93 ? 2.529 1.488 3.577 1.00 97.88 93 SER A O 1
ATOM 736 N N . HIS A 1 94 ? 0.636 2.544 4.180 1.00 97.19 94 HIS A N 1
ATOM 737 C CA . HIS A 1 94 ? 1.149 3.892 4.064 1.00 97.19 94 HIS A CA 1
ATOM 738 C C . HIS A 1 94 ? 2.285 4.129 5.053 1.00 97.19 94 HIS A C 1
ATOM 740 O O . HIS A 1 94 ? 2.199 3.759 6.232 1.00 97.19 94 HIS A O 1
ATOM 746 N N . HIS A 1 95 ? 3.359 4.730 4.534 1.00 94.38 95 HIS A N 1
ATOM 747 C CA . HIS A 1 95 ? 4.643 4.897 5.212 1.00 94.38 95 HIS A CA 1
ATOM 748 C C . HIS A 1 95 ? 5.225 3.602 5.788 1.00 94.38 95 HIS A C 1
ATOM 750 O O . HIS A 1 95 ? 6.018 3.671 6.720 1.00 94.38 95 HIS A O 1
ATOM 756 N N . HIS A 1 96 ? 4.820 2.429 5.291 1.00 95.06 96 HIS A N 1
ATOM 757 C CA . HIS A 1 96 ? 5.250 1.145 5.843 1.00 95.06 96 HIS A CA 1
ATOM 758 C C . HIS A 1 96 ? 4.899 0.981 7.337 1.00 95.06 96 HIS A C 1
ATOM 760 O O . HIS A 1 96 ? 5.529 0.209 8.059 1.00 95.06 96 HIS A O 1
ATOM 766 N N . SER A 1 97 ? 3.874 1.693 7.817 1.00 94.88 97 SER A N 1
ATOM 767 C CA . SER A 1 97 ? 3.538 1.749 9.245 1.00 94.88 97 SER A CA 1
ATOM 768 C C . SER A 1 97 ? 3.155 0.392 9.841 1.00 94.88 97 SER A C 1
ATOM 770 O O . SER A 1 97 ? 3.429 0.149 11.017 1.00 94.88 97 SER A O 1
ATOM 772 N N . SER A 1 98 ? 2.596 -0.527 9.042 1.00 95.12 98 SER A N 1
ATOM 773 C CA . SER A 1 98 ? 2.311 -1.897 9.494 1.00 95.12 98 SER A CA 1
ATOM 774 C C . SER A 1 98 ? 3.577 -2.695 9.815 1.00 95.12 98 SER A C 1
ATOM 776 O O . SER A 1 98 ? 3.514 -3.634 10.599 1.00 95.12 98 SER A O 1
ATOM 778 N N . TYR A 1 99 ? 4.732 -2.308 9.272 1.00 93.25 99 TYR A N 1
ATOM 779 C CA . TYR A 1 99 ? 5.996 -3.013 9.465 1.00 93.25 99 TYR A CA 1
ATOM 780 C C . TYR A 1 99 ? 6.845 -2.416 10.593 1.00 93.25 99 TYR A C 1
ATOM 782 O O . TYR A 1 99 ? 7.904 -2.953 10.881 1.00 93.25 99 TYR A O 1
ATOM 790 N N . PHE A 1 100 ? 6.440 -1.326 11.256 1.00 91.50 100 PHE A N 1
ATOM 791 C CA . PHE A 1 100 ? 7.289 -0.668 12.269 1.00 91.50 100 PHE A CA 1
ATOM 792 C C . PHE A 1 100 ? 7.498 -1.492 13.537 1.00 91.50 100 PHE A C 1
ATOM 794 O O . PHE A 1 100 ? 8.517 -1.346 14.209 1.00 91.50 100 PHE A O 1
ATOM 801 N N . THR A 1 101 ? 6.542 -2.354 13.884 1.00 90.50 101 THR A N 1
ATOM 802 C CA . THR A 1 101 ? 6.665 -3.237 15.045 1.00 90.50 101 THR A CA 1
ATOM 803 C C . THR A 1 101 ? 6.238 -4.655 14.684 1.00 90.50 101 THR A C 1
ATOM 805 O O . THR A 1 101 ? 5.342 -4.822 13.852 1.00 90.50 101 THR A O 1
ATOM 808 N N . PRO A 1 102 ? 6.804 -5.681 15.347 1.00 89.38 102 PRO A N 1
ATOM 809 C CA . PRO A 1 102 ? 6.362 -7.057 15.171 1.00 89.38 102 PRO A CA 1
ATOM 810 C C . PRO A 1 102 ? 4.852 -7.249 15.329 1.00 89.38 102 PRO A C 1
ATOM 812 O O . PRO A 1 102 ? 4.242 -7.969 14.550 1.00 89.38 102 PRO A O 1
ATOM 815 N N . ALA A 1 103 ? 4.238 -6.562 16.294 1.00 91.56 103 ALA A N 1
ATOM 816 C CA . ALA A 1 103 ? 2.822 -6.725 16.595 1.00 91.56 103 ALA A CA 1
ATOM 817 C C . ALA A 1 103 ? 1.897 -6.102 15.534 1.00 91.56 103 ALA A C 1
ATOM 819 O O . ALA A 1 103 ? 0.848 -6.663 15.231 1.00 91.56 103 ALA A O 1
ATOM 820 N N . LEU A 1 104 ? 2.283 -4.964 14.943 1.00 94.06 104 LEU A N 1
ATOM 821 C CA . LEU A 1 104 ? 1.551 -4.391 13.805 1.00 94.06 104 LEU A CA 1
ATOM 822 C C . LEU A 1 104 ? 1.664 -5.287 12.572 1.00 94.06 104 LEU A C 1
ATOM 824 O O . LEU A 1 104 ? 0.686 -5.464 11.847 1.00 94.06 104 LEU A O 1
ATOM 828 N N . PHE A 1 105 ? 2.839 -5.880 12.363 1.00 93.06 105 PHE A N 1
ATOM 829 C CA . PHE A 1 105 ? 3.060 -6.759 11.228 1.00 93.06 105 PHE A CA 1
ATOM 830 C C . PHE A 1 105 ? 2.286 -8.072 11.375 1.00 93.06 105 PHE A C 1
ATOM 832 O O . PHE A 1 105 ? 1.617 -8.494 10.436 1.00 93.06 105 PHE A O 1
ATOM 839 N N . GLU A 1 106 ? 2.298 -8.677 12.567 1.00 91.69 106 GLU A N 1
ATOM 840 C CA . GLU A 1 106 ? 1.475 -9.850 12.884 1.00 91.69 106 GLU A CA 1
ATOM 841 C C . GLU A 1 106 ? -0.013 -9.583 12.655 1.00 91.69 106 GLU A C 1
ATOM 843 O O . GLU A 1 106 ? -0.686 -10.420 12.062 1.00 91.69 106 GLU A O 1
ATOM 848 N N . LEU A 1 107 ? -0.505 -8.400 13.027 1.00 94.75 107 LEU A N 1
ATOM 849 C CA . LEU A 1 107 ? -1.895 -8.025 12.794 1.00 94.75 107 LEU A CA 1
ATOM 850 C C . LEU A 1 107 ? -2.230 -7.895 11.298 1.00 94.75 107 LEU A C 1
ATOM 852 O O . LEU A 1 107 ? -3.330 -8.242 10.876 1.00 94.75 107 LEU A O 1
ATOM 856 N N . MET A 1 108 ? -1.286 -7.417 10.479 1.00 95.31 108 MET A N 1
ATOM 857 C CA . MET A 1 108 ? -1.473 -7.357 9.027 1.00 95.31 108 MET A CA 1
ATOM 858 C C . MET A 1 108 ? -1.458 -8.760 8.409 1.00 95.31 108 MET A C 1
ATOM 860 O O . MET A 1 108 ? -2.233 -9.020 7.493 1.00 95.31 108 MET A O 1
ATOM 864 N N . LEU A 1 109 ? -0.617 -9.665 8.923 1.00 93.19 109 LEU A N 1
ATOM 865 C CA . LEU A 1 109 ? -0.606 -11.075 8.522 1.00 93.19 109 LEU A CA 1
ATOM 866 C C . LEU A 1 109 ? -1.921 -11.772 8.888 1.00 93.19 109 LEU A C 1
ATOM 868 O O . LEU A 1 109 ? -2.471 -12.475 8.049 1.00 93.19 109 LEU A O 1
ATOM 872 N N . ASP A 1 110 ? -2.446 -11.547 10.097 1.00 94.31 110 ASP A N 1
ATOM 873 C CA . ASP A 1 110 ? -3.753 -12.071 10.516 1.00 94.31 110 ASP A CA 1
ATOM 874 C C . ASP A 1 110 ? -4.864 -11.579 9.575 1.00 94.31 110 ASP A C 1
ATOM 876 O O . ASP A 1 110 ? -5.665 -12.371 9.082 1.00 94.31 110 ASP A O 1
ATOM 880 N N . LEU A 1 111 ? -4.872 -10.282 9.251 1.00 96.56 111 LEU A N 1
ATOM 881 C CA . LEU A 1 111 ? -5.850 -9.714 8.325 1.00 96.56 111 LEU A CA 1
ATOM 882 C C . LEU A 1 111 ? -5.712 -10.295 6.908 1.00 96.56 111 LEU A C 1
ATOM 884 O O . LEU A 1 111 ? -6.711 -10.636 6.278 1.00 96.56 111 LEU A O 1
ATOM 888 N N . ALA A 1 112 ? -4.490 -10.447 6.400 1.00 94.50 112 ALA A N 1
ATOM 889 C CA . ALA A 1 112 ? -4.237 -11.092 5.113 1.00 94.50 112 ALA A CA 1
ATOM 890 C C . ALA A 1 112 ? -4.725 -12.553 5.098 1.00 94.50 112 ALA A C 1
ATOM 892 O O . ALA A 1 112 ? -5.376 -12.979 4.140 1.00 94.50 112 ALA A O 1
ATOM 893 N N . ASP A 1 113 ? -4.488 -13.290 6.191 1.00 92.94 113 ASP A N 1
ATOM 894 C CA . ASP A 1 113 ? -4.965 -14.659 6.406 1.00 92.94 113 ASP A CA 1
ATOM 895 C C . ASP A 1 113 ? -6.495 -14.752 6.376 1.00 92.94 113 ASP A C 1
ATOM 897 O O . ASP A 1 113 ? -7.044 -15.703 5.806 1.00 92.94 113 ASP A O 1
ATOM 901 N N . GLU A 1 114 ? -7.191 -13.785 6.972 1.00 95.50 114 GLU A N 1
ATOM 902 C CA . GLU A 1 114 ? -8.653 -13.704 6.964 1.00 95.50 114 GLU A CA 1
ATOM 903 C C . GLU A 1 114 ? -9.211 -13.402 5.569 1.00 95.50 114 GLU A C 1
ATOM 905 O O . GLU A 1 114 ? -10.188 -14.023 5.141 1.00 95.50 114 GLU A O 1
ATOM 910 N N . LEU A 1 115 ? -8.577 -12.477 4.845 1.00 95.31 115 LEU A N 1
ATOM 911 C CA . LEU A 1 115 ? -9.025 -12.035 3.524 1.00 95.31 115 LEU A CA 1
ATOM 912 C C . LEU A 1 115 ? -8.601 -12.968 2.388 1.00 95.31 115 LEU A C 1
ATOM 914 O O . LEU A 1 115 ? -9.198 -12.900 1.314 1.00 95.31 115 LEU A O 1
ATOM 918 N N . LYS A 1 116 ? -7.612 -13.841 2.624 1.00 93.81 116 LYS A N 1
ATOM 919 C CA . LYS A 1 116 ? -6.973 -14.684 1.601 1.00 93.81 116 LYS A CA 1
ATOM 920 C C . LYS A 1 116 ? -6.356 -13.858 0.475 1.00 93.81 116 LYS A C 1
ATOM 922 O O . LYS A 1 116 ? -6.529 -14.180 -0.695 1.00 93.81 116 LYS A O 1
ATOM 927 N N . VAL A 1 117 ? -5.643 -12.794 0.849 1.00 94.75 117 VAL A N 1
ATOM 928 C CA . VAL A 1 117 ? -4.942 -11.912 -0.095 1.00 94.75 117 VAL A CA 1
ATOM 929 C C . VAL A 1 117 ? -3.453 -11.797 0.250 1.00 94.75 117 VAL A C 1
ATOM 931 O O . VAL A 1 117 ? -3.113 -11.776 1.436 1.00 94.75 117 VAL A O 1
ATOM 934 N N . PRO A 1 118 ? -2.556 -11.743 -0.746 1.00 95.38 118 PRO A N 1
ATOM 935 C CA . PRO A 1 118 ? -1.129 -11.552 -0.531 1.00 95.38 118 PRO A CA 1
ATOM 936 C C . PRO A 1 118 ? -0.821 -10.201 0.114 1.00 95.38 118 PRO A C 1
ATOM 938 O O . PRO A 1 118 ? -1.669 -9.307 0.208 1.00 95.38 118 PRO A O 1
ATOM 941 N N . ILE A 1 119 ? 0.430 -10.038 0.536 1.00 94.62 119 ILE A N 1
ATOM 942 C CA . ILE A 1 119 ? 0.924 -8.780 1.098 1.00 94.62 119 ILE A CA 1
ATOM 943 C C . ILE A 1 119 ? 2.233 -8.348 0.447 1.00 94.62 119 ILE A C 1
ATOM 945 O O . ILE A 1 119 ? 3.024 -9.179 -0.003 1.00 94.62 119 ILE A O 1
ATOM 949 N N . ARG A 1 120 ? 2.499 -7.042 0.475 1.00 95.56 120 ARG A N 1
ATOM 950 C CA . ARG A 1 120 ? 3.854 -6.515 0.275 1.00 95.56 120 ARG A CA 1
ATOM 951 C C . ARG A 1 120 ? 4.770 -6.999 1.410 1.00 95.56 120 ARG A C 1
ATOM 953 O O . ARG A 1 120 ? 4.382 -6.975 2.578 1.00 95.56 120 ARG A O 1
ATOM 960 N N . LEU A 1 121 ? 6.000 -7.396 1.080 1.00 92.31 121 LEU A N 1
ATOM 961 C CA . LEU A 1 121 ? 7.035 -7.767 2.055 1.00 92.31 121 LEU A CA 1
ATOM 962 C C . LEU A 1 121 ? 8.342 -7.000 1.797 1.00 92.31 121 LEU A C 1
ATOM 964 O O . LEU A 1 121 ? 9.191 -7.473 1.046 1.00 92.31 121 LEU A O 1
ATOM 968 N N . PRO A 1 122 ? 8.551 -5.840 2.445 1.00 89.88 122 PRO A N 1
ATOM 969 C CA . PRO A 1 122 ? 9.753 -5.030 2.268 1.00 89.88 122 PRO A CA 1
ATOM 970 C C . PRO A 1 122 ? 10.931 -5.574 3.102 1.00 89.88 122 PRO A C 1
ATOM 972 O O . PRO A 1 122 ? 11.394 -4.937 4.050 1.00 89.88 122 PRO A O 1
ATOM 975 N N . ILE A 1 123 ? 11.387 -6.794 2.798 1.00 86.56 123 ILE A N 1
ATOM 976 C CA . ILE A 1 123 ? 12.516 -7.437 3.492 1.00 86.56 123 ILE A CA 1
ATOM 977 C C . ILE A 1 123 ? 13.798 -6.625 3.265 1.00 86.56 123 ILE A C 1
ATOM 979 O O . ILE A 1 123 ? 14.090 -6.211 2.149 1.00 86.56 123 ILE A O 1
ATOM 983 N N . GLY A 1 124 ? 14.568 -6.396 4.330 1.00 83.25 124 GLY A N 1
ATOM 984 C CA . GLY A 1 124 ? 15.802 -5.606 4.292 1.00 83.25 124 GLY A CA 1
ATOM 985 C C . GLY A 1 124 ? 15.586 -4.092 4.393 1.00 83.25 124 GLY A C 1
ATOM 986 O O . GLY A 1 124 ? 16.558 -3.346 4.529 1.00 83.25 124 GLY A O 1
ATOM 987 N N . MET A 1 125 ? 14.332 -3.623 4.399 1.00 84.12 125 MET A N 1
ATOM 988 C CA . MET A 1 125 ? 14.023 -2.199 4.512 1.00 84.12 125 MET A CA 1
ATOM 989 C C . MET A 1 125 ? 14.341 -1.673 5.915 1.00 84.12 125 MET A C 1
ATOM 991 O O . MET A 1 125 ? 13.727 -2.071 6.911 1.00 84.12 125 MET A O 1
ATOM 995 N N . GLN A 1 126 ? 15.290 -0.741 5.991 1.00 83.69 126 GLN A N 1
ATOM 996 C CA . GLN A 1 126 ? 15.744 -0.141 7.245 1.00 83.69 126 GLN A CA 1
ATOM 997 C C . GLN A 1 126 ? 14.617 0.596 7.981 1.00 83.69 126 GLN A C 1
ATOM 999 O O . GLN A 1 126 ? 13.725 1.178 7.372 1.00 83.69 126 GLN A O 1
ATOM 1004 N N . GLY A 1 127 ? 14.662 0.578 9.316 1.00 77.81 127 GLY A N 1
ATOM 1005 C CA . GLY A 1 127 ? 13.633 1.210 10.154 1.00 77.81 127 GLY A CA 1
ATOM 1006 C C . GLY A 1 127 ? 12.321 0.422 10.262 1.00 77.81 127 GLY A C 1
ATOM 1007 O O . GLY A 1 127 ? 11.382 0.895 10.897 1.00 77.81 127 GLY A O 1
ATOM 1008 N N . THR A 1 128 ? 12.262 -0.785 9.692 1.00 81.88 128 THR A N 1
ATOM 1009 C CA . THR A 1 128 ? 11.127 -1.707 9.823 1.00 81.88 128 THR A CA 1
ATOM 1010 C C . THR A 1 128 ? 11.516 -2.955 10.622 1.00 81.88 128 THR A C 1
ATOM 1012 O O . THR A 1 128 ? 12.691 -3.296 10.754 1.00 81.88 128 THR A O 1
ATOM 1015 N N . ALA A 1 129 ? 10.521 -3.697 11.107 1.00 77.62 129 ALA A N 1
ATOM 1016 C CA . ALA A 1 129 ? 10.673 -5.018 11.716 1.00 77.62 129 ALA A CA 1
ATOM 1017 C C . ALA A 1 129 ? 11.174 -6.092 10.727 1.00 77.62 129 ALA A C 1
ATOM 1019 O O . ALA A 1 129 ? 11.399 -7.233 11.132 1.00 77.62 129 ALA A O 1
ATOM 1020 N N . LEU A 1 130 ? 11.338 -5.735 9.448 1.00 80.62 130 LEU A N 1
ATOM 1021 C CA . LEU A 1 130 ? 11.854 -6.590 8.383 1.00 80.62 130 LEU A CA 1
ATOM 1022 C C . LEU A 1 130 ? 13.259 -6.181 7.915 1.00 80.62 130 LEU A C 1
ATOM 1024 O O . LEU A 1 130 ? 13.797 -6.848 7.034 1.00 80.62 130 LEU A O 1
ATOM 1028 N N . ALA A 1 131 ? 13.873 -5.146 8.513 1.00 80.25 131 ALA A N 1
ATOM 1029 C CA . ALA A 1 131 ? 15.261 -4.752 8.235 1.00 80.25 131 ALA A CA 1
ATOM 1030 C C . ALA A 1 131 ? 16.232 -5.923 8.461 1.00 80.25 131 ALA A C 1
ATOM 1032 O O . ALA A 1 131 ? 17.101 -6.205 7.644 1.00 80.25 131 ALA A O 1
ATOM 1033 N N . GLU A 1 132 ? 16.016 -6.644 9.558 1.00 69.88 132 GLU A N 1
ATOM 1034 C CA . GLU A 1 132 ? 16.611 -7.939 9.850 1.00 69.88 132 GLU A CA 1
ATOM 1035 C C . GLU A 1 132 ? 15.454 -8.823 10.318 1.00 69.88 132 GLU A C 1
ATOM 1037 O O . GLU A 1 132 ? 14.812 -8.489 11.320 1.00 69.88 132 GLU A O 1
ATOM 1042 N N . ILE A 1 133 ? 15.147 -9.919 9.607 1.00 65.56 133 ILE A N 1
ATOM 1043 C CA . ILE A 1 133 ? 14.122 -10.895 10.031 1.00 65.56 133 ILE A CA 1
ATOM 1044 C C . ILE A 1 133 ? 14.639 -11.607 11.291 1.00 65.56 133 ILE A C 1
ATOM 1046 O O . ILE A 1 133 ? 15.143 -12.726 11.265 1.00 65.56 133 ILE A O 1
ATOM 1050 N N . SER A 1 134 ? 14.574 -10.901 12.411 1.00 62.50 134 SER A N 1
ATOM 1051 C CA . SER A 1 134 ? 15.216 -11.256 13.673 1.00 62.50 134 SER A CA 1
ATOM 1052 C C . SER A 1 134 ? 14.242 -11.931 14.633 1.00 62.50 134 SER A C 1
ATOM 1054 O O . SER A 1 134 ? 14.667 -12.645 15.537 1.00 62.50 134 SER A O 1
ATOM 1056 N N . SER A 1 135 ? 12.931 -11.760 14.422 1.00 70.31 135 SER A N 1
ATOM 1057 C CA . SER A 1 135 ? 11.887 -12.482 15.151 1.00 70.31 135 SER A CA 1
ATOM 1058 C C . SER A 1 135 ? 11.657 -13.860 14.518 1.00 70.31 135 SER A C 1
ATOM 1060 O O . SER A 1 135 ? 11.139 -13.936 13.400 1.00 70.31 135 SER A O 1
ATOM 1062 N N . PRO A 1 136 ? 11.958 -14.972 15.223 1.00 73.56 136 PRO A N 1
ATOM 1063 C CA . PRO A 1 136 ? 11.695 -16.316 14.712 1.00 73.56 136 PRO A CA 1
ATOM 1064 C C . PRO A 1 136 ? 10.204 -16.570 14.486 1.00 73.56 136 PRO A C 1
ATOM 1066 O O . PRO A 1 136 ? 9.839 -17.378 13.639 1.00 73.56 136 PRO A O 1
ATOM 1069 N N . VAL A 1 137 ? 9.332 -15.894 15.240 1.00 75.44 137 VAL A N 1
ATOM 1070 C CA . VAL A 1 137 ? 7.876 -15.997 15.074 1.00 75.44 137 VAL A CA 1
ATOM 1071 C C . VAL A 1 137 ? 7.471 -15.417 13.724 1.00 75.44 137 VAL A C 1
ATOM 1073 O O . VAL A 1 137 ? 6.820 -16.104 12.942 1.00 75.44 137 VAL A O 1
ATOM 1076 N N . ILE A 1 138 ? 7.941 -14.208 13.414 1.00 77.69 138 ILE A N 1
ATOM 1077 C CA . ILE A 1 138 ? 7.682 -13.542 12.136 1.00 77.69 138 ILE A CA 1
ATOM 1078 C C . ILE A 1 138 ? 8.311 -14.308 10.977 1.00 7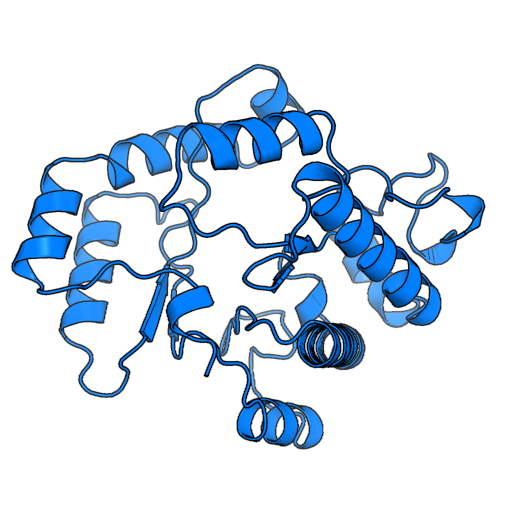7.69 138 ILE A C 1
ATOM 1080 O O . ILE A 1 138 ? 7.622 -14.582 10.000 1.00 77.69 138 ILE A O 1
ATOM 1084 N N . GLY A 1 139 ? 9.578 -14.711 11.098 1.00 79.94 139 GLY A N 1
ATOM 1085 C CA . GLY A 1 139 ? 10.251 -15.493 10.061 1.00 79.94 139 GLY A CA 1
ATOM 1086 C C . GLY A 1 139 ? 9.508 -16.795 9.758 1.00 79.94 139 GLY A C 1
ATOM 1087 O O . GLY A 1 139 ? 9.248 -17.102 8.598 1.00 79.94 139 GLY A O 1
ATOM 1088 N N . ASN A 1 140 ? 9.060 -17.514 10.793 1.00 80.50 140 ASN A N 1
ATOM 1089 C CA . ASN A 1 140 ? 8.226 -18.704 10.619 1.00 80.50 140 ASN A CA 1
ATOM 1090 C C . ASN A 1 140 ? 6.862 -18.384 10.004 1.00 80.50 140 ASN A C 1
ATOM 1092 O O . ASN A 1 140 ? 6.322 -19.218 9.282 1.00 80.50 140 ASN A O 1
ATOM 1096 N N . ARG A 1 141 ? 6.274 -17.226 10.318 1.00 81.25 141 ARG A N 1
ATOM 1097 C CA . ARG A 1 141 ? 4.966 -16.838 9.790 1.00 81.25 141 ARG A CA 1
ATOM 1098 C C . ARG A 1 141 ? 5.045 -16.454 8.318 1.00 81.25 141 ARG A C 1
ATOM 1100 O O . ARG A 1 141 ? 4.218 -16.930 7.557 1.00 81.25 141 ARG A O 1
ATOM 1107 N N . ILE A 1 142 ? 6.080 -15.719 7.914 1.00 81.50 142 ILE A N 1
ATOM 1108 C CA . ILE A 1 142 ? 6.398 -15.448 6.504 1.00 81.50 142 ILE A CA 1
ATOM 1109 C C . ILE A 1 142 ? 6.672 -16.764 5.768 1.00 81.50 142 ILE A C 1
ATOM 1111 O O . ILE A 1 142 ? 6.059 -17.021 4.741 1.00 81.50 142 ILE A O 1
ATOM 1115 N N . ALA A 1 143 ? 7.507 -17.647 6.327 1.00 79.38 143 ALA A N 1
ATOM 1116 C CA . ALA A 1 143 ? 7.823 -18.941 5.712 1.00 79.38 143 ALA A CA 1
ATOM 1117 C C . ALA A 1 143 ? 6.605 -19.877 5.580 1.00 79.38 143 ALA A C 1
ATOM 1119 O O . ALA A 1 143 ? 6.602 -20.784 4.753 1.00 79.38 143 ALA A O 1
ATOM 1120 N N . LYS A 1 144 ? 5.578 -19.681 6.415 1.00 78.44 144 LYS A N 1
ATOM 1121 C CA . LYS A 1 144 ? 4.295 -20.395 6.351 1.00 78.44 144 LYS A CA 1
ATOM 1122 C C . LYS A 1 144 ? 3.212 -19.614 5.610 1.00 78.44 144 LYS A C 1
ATOM 1124 O O . LYS A 1 144 ? 2.106 -20.139 5.481 1.00 78.44 144 LYS A O 1
ATOM 1129 N N . ASN A 1 145 ? 3.487 -18.385 5.175 1.00 72.94 145 ASN A N 1
ATOM 1130 C CA . ASN A 1 145 ? 2.519 -17.588 4.448 1.00 72.94 145 ASN A CA 1
ATOM 1131 C C . ASN A 1 145 ? 2.297 -18.254 3.090 1.00 72.94 145 ASN A C 1
ATOM 1133 O O . ASN A 1 145 ? 3.186 -18.307 2.247 1.00 72.94 145 ASN A O 1
ATOM 1137 N N . THR A 1 146 ? 1.104 -18.807 2.917 1.00 68.69 146 THR A N 1
ATOM 1138 C CA . THR A 1 146 ? 0.703 -19.535 1.707 1.00 68.69 146 THR A CA 1
ATOM 1139 C C . THR A 1 146 ? -0.015 -18.638 0.706 1.00 68.69 146 THR A C 1
ATOM 1141 O O . THR A 1 146 ? -0.311 -19.077 -0.396 1.00 68.69 146 THR A O 1
ATOM 1144 N N . ILE A 1 147 ? -0.288 -17.388 1.083 1.00 76.44 147 ILE A N 1
ATOM 1145 C CA . ILE A 1 147 ? -1.172 -16.479 0.351 1.00 76.44 147 ILE A CA 1
ATOM 1146 C C . ILE A 1 147 ? -0.386 -15.632 -0.666 1.00 76.44 147 ILE A C 1
ATOM 1148 O O . ILE A 1 147 ? -0.976 -15.022 -1.550 1.00 76.44 147 ILE A O 1
ATOM 1152 N N . GLY A 1 148 ? 0.949 -15.666 -0.595 1.00 85.69 148 GLY A N 1
ATOM 1153 C CA . GLY A 1 148 ? 1.851 -15.085 -1.588 1.00 85.69 148 GLY A CA 1
ATOM 1154 C C . GLY A 1 148 ? 2.384 -13.700 -1.216 1.00 85.69 148 GLY A C 1
ATOM 1155 O O . GLY A 1 148 ? 1.810 -12.968 -0.406 1.00 85.69 148 GLY A O 1
ATOM 1156 N N . TYR A 1 149 ? 3.531 -13.363 -1.796 1.00 91.50 149 TYR A N 1
ATOM 1157 C CA . TYR A 1 149 ? 4.194 -12.061 -1.734 1.00 91.50 149 TYR A CA 1
ATOM 1158 C C . TYR A 1 149 ? 5.234 -11.993 -2.861 1.00 91.50 149 TYR A C 1
ATOM 1160 O O . TYR A 1 149 ? 5.696 -13.035 -3.329 1.00 91.50 149 TYR A O 1
ATOM 1168 N N . ALA A 1 150 ? 5.614 -10.789 -3.291 1.00 93.38 150 ALA A N 1
ATOM 1169 C CA . ALA A 1 150 ? 6.747 -10.625 -4.200 1.00 93.38 150 ALA A CA 1
ATOM 1170 C C . ALA A 1 150 ? 8.056 -10.903 -3.449 1.00 93.38 150 ALA A C 1
ATOM 1172 O O . ALA A 1 150 ? 8.278 -10.341 -2.376 1.00 93.38 150 ALA A O 1
ATOM 1173 N N . GLN A 1 151 ? 8.914 -11.766 -3.992 1.00 91.88 151 GLN A N 1
ATOM 1174 C CA . GLN A 1 151 ? 10.139 -12.217 -3.322 1.00 91.88 151 GLN A CA 1
ATOM 1175 C C . GLN A 1 151 ? 11.127 -11.080 -3.049 1.00 91.88 151 GLN A C 1
ATOM 1177 O O . GLN A 1 151 ? 11.815 -11.110 -2.028 1.00 91.88 151 GLN A O 1
ATOM 1182 N N . VAL A 1 152 ? 11.172 -10.084 -3.935 1.00 93.94 152 VAL A N 1
ATOM 1183 C CA . VAL A 1 152 ? 12.056 -8.924 -3.815 1.00 93.94 152 VAL A CA 1
ATOM 1184 C C . VAL A 1 152 ? 11.243 -7.637 -3.855 1.00 93.94 152 VAL A C 1
ATOM 1186 O O . VAL A 1 152 ? 10.451 -7.407 -4.769 1.00 93.94 152 VAL A O 1
ATOM 1189 N N . PHE A 1 153 ? 11.475 -6.767 -2.877 1.00 95.38 153 PHE A N 1
ATOM 1190 C CA . PHE A 1 153 ? 10.914 -5.422 -2.838 1.00 95.38 153 PHE A CA 1
ATOM 1191 C C . PHE A 1 153 ? 11.962 -4.405 -3.293 1.00 95.38 153 PHE A C 1
ATOM 1193 O O . PHE A 1 153 ? 13.070 -4.373 -2.762 1.00 95.38 153 PHE A O 1
ATOM 1200 N N . VAL A 1 154 ? 11.606 -3.572 -4.268 1.00 95.88 154 VAL A N 1
ATOM 1201 C CA . VAL A 1 154 ? 12.481 -2.561 -4.861 1.00 95.88 154 VAL A CA 1
ATOM 1202 C C . VAL A 1 154 ? 11.920 -1.173 -4.559 1.00 95.88 154 VAL A C 1
ATOM 1204 O O . VAL A 1 154 ? 10.901 -0.760 -5.114 1.00 95.88 154 VAL A O 1
ATOM 1207 N N . ASP A 1 155 ? 12.611 -0.436 -3.693 1.00 94.06 155 ASP A N 1
ATOM 1208 C CA . ASP A 1 155 ? 12.265 0.923 -3.255 1.00 94.06 155 ASP A CA 1
ATOM 1209 C C . ASP A 1 155 ? 13.203 2.007 -3.812 1.00 94.06 155 ASP A C 1
ATOM 1211 O O . ASP A 1 155 ? 13.029 3.192 -3.536 1.00 94.06 155 ASP A O 1
ATOM 1215 N N . GLY A 1 156 ? 14.178 1.616 -4.640 1.00 93.69 156 GLY A N 1
ATOM 1216 C CA . GLY A 1 156 ? 15.206 2.511 -5.173 1.00 93.69 156 GLY A CA 1
ATOM 1217 C C . GLY A 1 156 ? 14.719 3.545 -6.196 1.00 93.69 156 GLY A C 1
ATOM 1218 O O . GLY A 1 156 ? 15.478 4.452 -6.538 1.00 93.69 156 GLY A O 1
ATOM 1219 N N . PHE A 1 157 ? 13.484 3.445 -6.699 1.00 96.88 157 PHE A N 1
ATOM 1220 C CA . PHE A 1 157 ? 12.877 4.445 -7.587 1.00 96.88 157 PHE A CA 1
ATOM 1221 C C . PHE A 1 157 ? 12.053 5.457 -6.777 1.00 96.88 157 PHE A C 1
ATOM 1223 O O . PHE A 1 157 ? 10.832 5.528 -6.874 1.00 96.88 157 PHE A O 1
ATOM 1230 N N . TYR A 1 158 ? 12.741 6.215 -5.924 1.00 95.31 158 TYR A N 1
ATOM 1231 C CA . TYR A 1 158 ? 12.133 7.188 -5.019 1.00 95.31 158 TYR A CA 1
ATOM 1232 C C . TYR A 1 158 ? 13.070 8.378 -4.785 1.00 95.31 158 TYR A C 1
ATOM 1234 O O . TYR A 1 158 ? 14.290 8.226 -4.800 1.00 95.31 158 TYR A O 1
ATOM 1242 N N . ASP A 1 159 ? 12.492 9.561 -4.561 1.00 94.00 159 ASP A N 1
ATOM 1243 C CA . ASP A 1 159 ? 13.205 10.834 -4.356 1.00 94.00 159 ASP A CA 1
ATOM 1244 C C . ASP A 1 159 ? 14.305 11.104 -5.403 1.00 94.00 159 ASP A C 1
ATOM 1246 O O . ASP A 1 159 ? 14.004 11.163 -6.598 1.00 94.00 159 ASP A O 1
ATOM 1250 N N . ASP A 1 160 ? 15.569 11.225 -4.991 1.00 94.19 160 ASP A N 1
ATOM 1251 C CA . ASP A 1 160 ? 16.716 11.409 -5.892 1.00 94.19 160 ASP A CA 1
ATOM 1252 C C . ASP A 1 160 ? 16.916 10.231 -6.871 1.00 94.19 160 ASP A C 1
ATOM 1254 O O . ASP A 1 160 ? 17.573 10.372 -7.904 1.00 94.19 160 ASP A O 1
ATOM 1258 N N . GLY A 1 161 ? 16.330 9.066 -6.576 1.00 95.88 161 GLY A N 1
ATOM 1259 C CA . GLY A 1 161 ? 16.335 7.883 -7.435 1.00 95.88 161 GLY A CA 1
ATOM 1260 C C . GLY A 1 161 ? 15.393 7.973 -8.640 1.00 95.88 161 GLY A C 1
ATOM 1261 O O . GLY A 1 161 ? 15.460 7.110 -9.520 1.00 95.88 161 GLY A O 1
ATOM 1262 N N . VAL A 1 162 ? 14.536 8.996 -8.730 1.00 97.12 162 VAL A N 1
ATOM 1263 C CA . VAL A 1 162 ? 13.600 9.185 -9.853 1.00 97.12 162 VAL A CA 1
ATOM 1264 C C . VAL A 1 162 ? 14.344 9.725 -11.078 1.00 97.12 162 VAL A C 1
ATOM 1266 O O . VAL A 1 162 ? 14.321 10.913 -11.398 1.00 97.12 162 VAL A O 1
ATOM 1269 N N . THR A 1 163 ? 15.038 8.823 -11.768 1.00 97.56 163 THR A N 1
ATOM 1270 C CA . THR A 1 163 ? 15.769 9.088 -13.014 1.00 97.56 163 THR A CA 1
ATOM 1271 C C . THR A 1 163 ? 15.539 7.957 -14.010 1.00 97.56 163 THR A C 1
ATOM 1273 O O . THR A 1 163 ? 15.266 6.815 -13.627 1.00 97.56 163 THR A O 1
ATOM 1276 N N . LEU A 1 164 ? 15.638 8.264 -15.307 1.00 97.69 164 LEU A N 1
ATOM 1277 C CA . LEU A 1 164 ? 15.464 7.250 -16.348 1.00 97.69 164 LEU A CA 1
ATOM 1278 C C . LEU A 1 164 ? 16.579 6.202 -16.276 1.00 97.69 164 LEU A C 1
ATOM 1280 O O . LEU A 1 164 ? 16.323 5.013 -16.432 1.00 97.69 164 LEU A O 1
ATOM 1284 N N . GLU A 1 165 ? 17.806 6.643 -16.013 1.00 97.81 165 GLU A N 1
ATOM 1285 C CA . GLU A 1 165 ? 18.986 5.796 -15.880 1.00 97.81 165 GLU A CA 1
ATOM 1286 C C . GLU A 1 165 ? 18.817 4.779 -14.746 1.00 97.81 165 GLU A C 1
ATOM 1288 O O . GLU A 1 165 ? 19.066 3.590 -14.950 1.00 97.81 165 GLU A O 1
ATOM 1293 N N . ASN A 1 166 ? 18.339 5.223 -13.578 1.00 98.19 166 ASN A N 1
ATOM 1294 C CA . ASN A 1 166 ? 18.083 4.330 -12.450 1.00 98.19 166 ASN A CA 1
ATOM 1295 C C . ASN A 1 166 ? 16.947 3.345 -12.753 1.00 98.19 166 ASN A C 1
ATOM 1297 O O . ASN A 1 166 ? 17.104 2.153 -12.513 1.00 98.19 166 ASN A O 1
ATOM 1301 N N . LEU A 1 167 ? 15.840 3.804 -13.350 1.00 98.06 167 LEU A N 1
ATOM 1302 C CA . LEU A 1 167 ? 14.733 2.918 -13.727 1.00 98.06 167 LEU A CA 1
ATOM 1303 C C . LEU A 1 167 ? 15.181 1.827 -14.712 1.00 98.06 167 LEU A C 1
ATOM 1305 O O . LEU A 1 167 ? 14.837 0.659 -14.545 1.00 98.06 167 LEU A O 1
ATOM 1309 N N . VAL A 1 168 ? 15.995 2.180 -15.711 1.00 97.69 168 VAL A N 1
ATOM 1310 C CA . VAL A 1 168 ? 16.583 1.208 -16.647 1.00 97.69 168 VAL A CA 1
ATOM 1311 C C . VAL A 1 168 ? 17.508 0.232 -15.918 1.00 97.69 168 VAL A C 1
ATOM 1313 O O . VAL A 1 168 ? 17.422 -0.970 -16.164 1.00 97.69 168 VAL A O 1
ATOM 1316 N N . SER A 1 169 ? 18.351 0.725 -15.007 1.00 98.00 169 SER A N 1
ATOM 1317 C CA . SER A 1 169 ? 19.233 -0.121 -14.194 1.00 98.00 169 SER A CA 1
ATOM 1318 C C . SER A 1 169 ? 18.442 -1.106 -13.331 1.00 98.00 169 SER A C 1
ATOM 1320 O O . SER A 1 169 ? 18.800 -2.278 -13.274 1.00 98.00 169 SER A O 1
ATOM 1322 N N . ILE A 1 170 ? 17.353 -0.662 -12.696 1.00 98.06 170 ILE A N 1
ATOM 1323 C CA . ILE A 1 170 ? 16.463 -1.519 -11.902 1.00 98.06 170 ILE A CA 1
ATOM 1324 C C . ILE A 1 170 ? 15.881 -2.637 -12.772 1.00 98.06 170 ILE A C 1
ATOM 1326 O O . ILE A 1 170 ? 15.972 -3.805 -12.408 1.00 98.06 170 ILE A O 1
ATOM 1330 N N . LEU A 1 171 ? 15.339 -2.309 -13.950 1.00 98.06 171 LEU A N 1
ATOM 1331 C CA . LEU A 1 171 ? 14.782 -3.315 -14.862 1.00 98.06 171 LEU A CA 1
ATOM 1332 C C . LEU A 1 171 ? 15.842 -4.325 -15.327 1.00 98.06 171 LEU A C 1
ATOM 1334 O O . LEU A 1 171 ? 15.556 -5.512 -15.442 1.00 98.06 171 LEU A O 1
ATOM 1338 N N . GLN A 1 172 ? 17.074 -3.875 -15.572 1.00 97.69 172 GLN A N 1
ATOM 1339 C CA . GLN A 1 172 ? 18.182 -4.764 -15.927 1.00 97.69 172 GLN A CA 1
ATOM 1340 C C . GLN A 1 172 ? 18.597 -5.677 -14.771 1.00 97.69 172 GLN A C 1
ATOM 1342 O O . GLN A 1 172 ? 18.930 -6.831 -15.018 1.00 97.69 172 GLN A O 1
ATOM 1347 N N . GLN A 1 173 ? 18.576 -5.175 -13.533 1.00 97.44 173 GLN A N 1
ATOM 1348 C CA . GLN A 1 173 ? 18.859 -5.977 -12.342 1.00 97.44 173 GLN A CA 1
ATOM 1349 C C . GLN A 1 173 ? 17.788 -7.046 -12.134 1.00 97.44 173 GLN A C 1
ATOM 1351 O O . GLN A 1 173 ? 18.144 -8.204 -11.971 1.00 97.44 173 GLN A O 1
ATOM 1356 N N . ILE A 1 174 ? 16.505 -6.680 -12.243 1.00 97.25 174 ILE A N 1
ATOM 1357 C CA . ILE A 1 174 ? 15.380 -7.627 -12.181 1.00 97.25 174 ILE A CA 1
ATOM 1358 C C . ILE A 1 174 ? 15.551 -8.734 -13.228 1.00 97.25 174 ILE A C 1
ATOM 1360 O O . ILE A 1 174 ? 15.424 -9.909 -12.921 1.00 97.25 174 ILE A O 1
ATOM 1364 N N . ALA A 1 175 ? 15.877 -8.369 -14.468 1.00 96.75 175 ALA A N 1
ATOM 1365 C CA . ALA A 1 175 ? 16.017 -9.332 -15.559 1.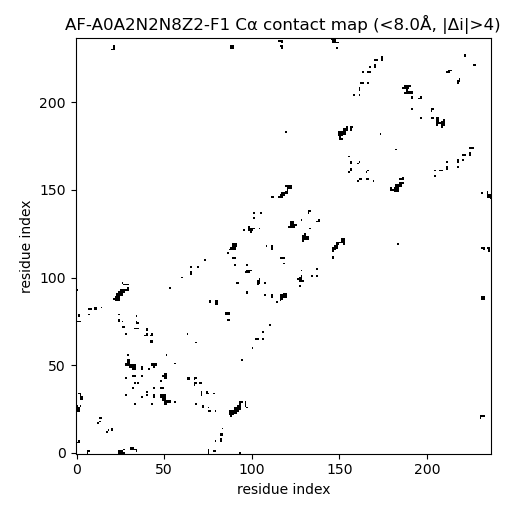00 96.75 175 ALA A CA 1
ATOM 1366 C C . ALA A 1 175 ? 17.273 -10.216 -15.474 1.00 96.75 175 ALA A C 1
ATOM 1368 O O . ALA A 1 175 ? 17.366 -11.209 -16.191 1.00 96.75 175 ALA A O 1
ATOM 1369 N N . G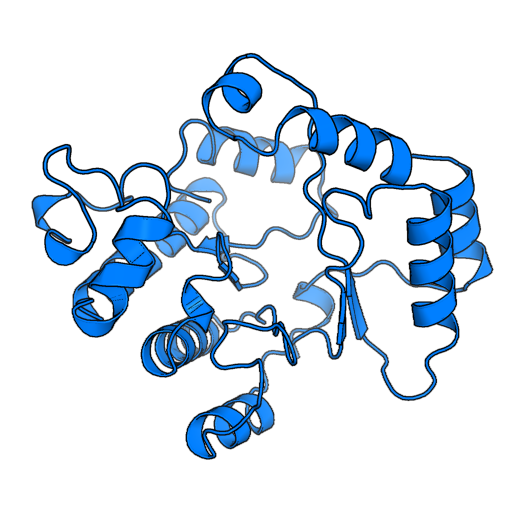LY A 1 176 ? 18.267 -9.807 -14.683 1.00 96.81 176 GLY A N 1
ATOM 1370 C CA . GLY A 1 176 ? 19.522 -10.531 -14.488 1.00 96.81 176 GLY A CA 1
ATOM 1371 C C . GLY A 1 176 ? 19.599 -11.292 -13.165 1.00 96.81 176 GLY A C 1
ATOM 1372 O O . GLY A 1 176 ? 20.660 -11.835 -12.863 1.00 96.81 176 GLY A O 1
ATOM 1373 N N . ASP A 1 177 ? 18.533 -11.281 -12.365 1.00 97.19 177 ASP A N 1
ATOM 1374 C CA . ASP A 1 177 ? 18.433 -12.030 -11.117 1.00 97.19 177 ASP A CA 1
ATOM 1375 C C . ASP A 1 177 ? 17.927 -13.448 -11.427 1.00 97.19 177 ASP A C 1
ATOM 1377 O O . ASP A 1 177 ? 16.791 -13.641 -11.851 1.00 97.19 177 ASP A O 1
ATOM 1381 N N . ASP A 1 178 ? 18.808 -14.434 -11.245 1.00 95.69 178 ASP A N 1
ATOM 1382 C CA . ASP A 1 178 ? 18.511 -15.858 -11.450 1.00 95.69 178 ASP A CA 1
ATOM 1383 C C . ASP A 1 178 ? 18.032 -16.556 -10.151 1.00 95.69 178 ASP A C 1
ATOM 1385 O O . ASP A 1 178 ? 17.837 -17.775 -10.135 1.00 95.69 178 ASP A O 1
ATOM 1389 N N . GLU A 1 179 ? 17.903 -15.821 -9.037 1.00 96.50 179 GLU A N 1
ATOM 1390 C CA . GLU A 1 179 ? 17.534 -16.350 -7.715 1.00 96.50 179 GLU A CA 1
ATOM 1391 C C . GLU A 1 179 ? 16.045 -16.154 -7.385 1.00 96.50 179 GLU A C 1
ATOM 1393 O O . GLU A 1 179 ? 15.483 -16.939 -6.611 1.00 96.50 179 GLU A O 1
ATOM 1398 N N . HIS A 1 180 ? 15.399 -15.138 -7.965 1.00 95.56 180 HIS A N 1
ATOM 1399 C CA . HIS A 1 180 ? 14.015 -14.765 -7.668 1.00 95.56 180 HIS A CA 1
ATOM 1400 C C . HIS A 1 180 ? 13.152 -14.650 -8.930 1.00 95.56 180 HIS A C 1
ATOM 1402 O O . HIS A 1 180 ? 13.602 -14.190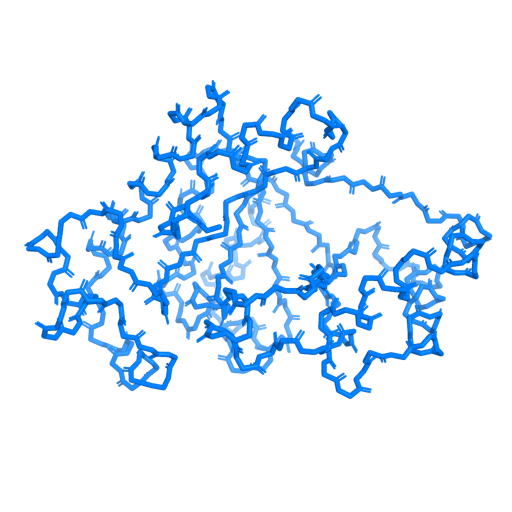 -9.972 1.00 95.56 180 HIS A O 1
ATOM 1408 N N . ASP A 1 181 ? 11.867 -14.994 -8.808 1.00 94.25 181 ASP A N 1
ATOM 1409 C CA . ASP A 1 181 ? 10.900 -14.947 -9.912 1.00 94.25 181 ASP A CA 1
ATOM 1410 C C . ASP A 1 181 ? 10.022 -13.685 -9.874 1.00 94.25 181 ASP A C 1
ATOM 1412 O O . ASP A 1 181 ? 9.466 -13.265 -10.889 1.00 94.25 181 ASP A O 1
ATOM 1416 N N . THR A 1 182 ? 9.833 -13.092 -8.690 1.00 95.62 182 THR A N 1
ATOM 1417 C CA . THR A 1 182 ? 8.833 -12.038 -8.464 1.00 95.62 182 THR A CA 1
ATOM 1418 C C . THR A 1 182 ? 9.418 -10.821 -7.760 1.00 95.62 182 THR A C 1
ATOM 1420 O O . THR A 1 182 ? 10.025 -10.915 -6.691 1.00 95.62 182 THR A O 1
ATOM 1423 N N . PHE A 1 183 ? 9.172 -9.652 -8.350 1.00 97.00 183 PHE A N 1
ATOM 1424 C CA . PHE A 1 183 ? 9.691 -8.366 -7.896 1.00 97.00 183 PHE A CA 1
ATOM 1425 C C . PHE A 1 183 ? 8.553 -7.358 -7.786 1.00 97.00 183 PHE A C 1
ATOM 1427 O O . PHE A 1 183 ? 7.692 -7.276 -8.662 1.00 97.00 183 PHE A O 1
ATOM 1434 N N . GLU A 1 184 ? 8.579 -6.549 -6.736 1.00 97.62 184 GLU A N 1
ATOM 1435 C CA . GLU A 1 184 ? 7.684 -5.413 -6.570 1.00 97.62 184 GLU A CA 1
ATOM 1436 C C . GLU A 1 184 ? 8.483 -4.110 -6.636 1.00 97.62 184 GLU A C 1
ATOM 1438 O O . GLU A 1 184 ? 9.244 -3.799 -5.723 1.00 97.62 184 GLU A O 1
ATOM 1443 N N . LEU A 1 185 ? 8.281 -3.326 -7.698 1.00 97.31 185 LEU A N 1
ATOM 1444 C CA . LEU A 1 185 ? 8.822 -1.972 -7.813 1.00 97.31 185 LEU A CA 1
ATOM 1445 C C . LEU A 1 185 ? 7.824 -0.958 -7.245 1.00 97.31 185 LEU A C 1
ATOM 1447 O O . LEU A 1 185 ? 6.774 -0.704 -7.841 1.00 97.31 185 LEU A O 1
ATOM 1451 N N . MET A 1 186 ? 8.158 -0.357 -6.104 1.00 96.50 186 MET A N 1
ATOM 1452 C CA . MET A 1 186 ? 7.346 0.708 -5.522 1.00 96.50 186 MET A CA 1
ATOM 1453 C C . MET A 1 186 ? 7.500 2.005 -6.317 1.00 96.50 186 MET A C 1
ATOM 1455 O O . MET A 1 186 ? 8.609 2.430 -6.628 1.00 96.50 186 MET A O 1
ATOM 1459 N N . THR A 1 187 ? 6.370 2.651 -6.598 1.00 97.12 187 THR A N 1
ATOM 1460 C CA . THR A 1 187 ? 6.288 3.942 -7.291 1.00 97.12 187 THR A CA 1
ATOM 1461 C C . THR A 1 187 ? 5.159 4.786 -6.683 1.00 97.12 187 THR A C 1
ATOM 1463 O O . THR A 1 187 ? 4.276 4.261 -5.997 1.00 97.12 187 THR A O 1
ATOM 1466 N N . HIS A 1 188 ? 5.162 6.092 -6.942 1.00 96.88 188 HIS A N 1
ATOM 1467 C CA . HIS A 1 188 ? 4.132 7.045 -6.532 1.00 96.88 188 HIS A CA 1
ATOM 1468 C C . HIS A 1 188 ? 3.706 7.990 -7.673 1.00 96.88 188 HIS A C 1
ATOM 1470 O O . HIS A 1 188 ? 3.616 9.198 -7.444 1.00 96.88 188 HIS A O 1
ATOM 1476 N N . PRO A 1 189 ? 3.410 7.505 -8.893 1.00 97.06 189 PRO A N 1
ATOM 1477 C CA . PRO A 1 189 ? 3.084 8.377 -10.015 1.00 97.06 189 PRO A CA 1
ATOM 1478 C C . PRO A 1 189 ? 1.804 9.177 -9.760 1.00 97.06 189 PRO A C 1
ATOM 1480 O O . PRO A 1 189 ? 0.821 8.651 -9.235 1.00 97.06 189 PRO A O 1
ATOM 1483 N N . ALA A 1 190 ? 1.793 10.444 -10.172 1.00 95.44 190 ALA A N 1
ATOM 1484 C CA . ALA A 1 190 ? 0.598 11.280 -10.121 1.00 95.44 190 ALA A CA 1
ATOM 1485 C C . ALA A 1 190 ? 0.641 12.403 -11.162 1.00 95.44 190 ALA A C 1
ATOM 1487 O O . ALA A 1 190 ? 1.706 12.877 -11.554 1.00 95.44 190 ALA A O 1
ATOM 1488 N N . VAL A 1 191 ? -0.543 12.862 -11.567 1.00 94.12 191 VAL A N 1
ATOM 1489 C CA . VAL A 1 191 ? -0.700 14.177 -12.196 1.00 94.12 191 VAL A CA 1
ATOM 1490 C C . VAL A 1 191 ? -0.715 15.219 -11.080 1.00 94.12 191 VAL A C 1
ATOM 1492 O O . VAL A 1 191 ? -1.319 14.985 -10.036 1.00 94.12 191 VAL A O 1
ATOM 1495 N N . LEU A 1 192 ? -0.046 16.356 -11.277 1.00 91.69 192 LEU A N 1
ATOM 1496 C CA . LEU A 1 192 ? -0.074 17.434 -10.289 1.00 91.69 192 LEU A CA 1
ATOM 1497 C C . LEU A 1 192 ? -1.429 18.134 -10.305 1.00 91.69 192 LEU A C 1
ATOM 1499 O O . LEU A 1 192 ? -1.871 18.626 -11.345 1.00 91.69 192 LEU A O 1
ATOM 1503 N N . ASP A 1 193 ? -2.034 18.228 -9.131 1.00 89.88 193 ASP A N 1
ATOM 1504 C CA . ASP A 1 193 ? -3.208 19.039 -8.855 1.00 89.88 193 ASP A CA 1
ATOM 1505 C C . ASP A 1 193 ? -3.054 19.770 -7.512 1.00 89.88 193 ASP A C 1
ATOM 1507 O O . ASP A 1 193 ? -2.132 19.513 -6.729 1.00 89.88 193 ASP A O 1
ATOM 1511 N N . ASP A 1 194 ? -3.950 20.723 -7.254 1.00 88.19 194 ASP A N 1
ATOM 1512 C CA . ASP A 1 194 ? -3.901 21.546 -6.043 1.00 88.19 194 ASP A CA 1
ATOM 1513 C C . ASP A 1 194 ? -4.014 20.699 -4.764 1.00 88.19 194 ASP A C 1
ATOM 1515 O O . ASP A 1 194 ? -3.422 21.040 -3.736 1.00 88.19 194 ASP A O 1
ATOM 1519 N N . GLU A 1 195 ? -4.749 19.585 -4.812 1.00 86.50 195 GLU A N 1
ATOM 1520 C CA . GLU A 1 195 ? -4.923 18.696 -3.666 1.00 86.50 195 GLU A CA 1
ATOM 1521 C C . GLU A 1 195 ? -3.614 17.991 -3.304 1.00 86.50 195 GLU A C 1
ATOM 1523 O O . GLU A 1 195 ? -3.191 18.037 -2.143 1.00 86.50 195 GLU A O 1
ATOM 1528 N N . LEU A 1 196 ? -2.929 17.390 -4.278 1.00 86.56 196 LEU A N 1
ATOM 1529 C CA . LEU A 1 196 ? -1.645 16.728 -4.079 1.00 86.56 196 LEU A CA 1
ATOM 1530 C C . LEU A 1 196 ? -0.601 17.712 -3.546 1.00 86.56 196 LEU A C 1
ATOM 1532 O O . LEU A 1 196 ? 0.098 17.407 -2.573 1.00 86.56 196 LEU A O 1
ATOM 1536 N N . MET A 1 197 ? -0.542 18.908 -4.137 1.00 88.31 197 MET A N 1
ATOM 1537 C CA . MET A 1 197 ? 0.375 19.966 -3.709 1.00 88.31 197 MET A CA 1
ATOM 1538 C C . MET A 1 197 ? 0.115 20.411 -2.260 1.00 88.31 197 MET A C 1
ATOM 1540 O O . MET A 1 197 ? 1.053 20.788 -1.557 1.00 88.31 197 MET A O 1
ATOM 1544 N N . CYS A 1 198 ? -1.133 20.336 -1.785 1.00 85.38 198 CYS A N 1
ATOM 1545 C CA . CYS A 1 198 ? -1.501 20.711 -0.417 1.00 85.38 198 CYS A CA 1
ATOM 1546 C C . CYS A 1 198 ? -1.369 19.570 0.606 1.00 85.38 198 CYS A C 1
ATOM 1548 O O . CYS A 1 198 ? -1.233 19.831 1.806 1.00 85.38 198 CYS A O 1
ATOM 1550 N N . THR A 1 199 ? -1.456 18.312 0.173 1.00 82.88 199 THR A N 1
ATOM 1551 C CA . THR A 1 199 ? -1.590 17.154 1.077 1.00 82.88 199 THR A CA 1
ATOM 1552 C C . THR A 1 199 ? -0.322 16.317 1.212 1.00 82.88 199 THR A C 1
ATOM 1554 O O . THR A 1 199 ? -0.168 15.636 2.230 1.00 82.88 199 THR A O 1
ATOM 1557 N N . SER A 1 200 ? 0.603 16.384 0.249 1.00 86.00 200 SER A N 1
ATOM 1558 C CA . SER A 1 200 ? 1.855 15.628 0.274 1.00 86.00 200 SER A CA 1
ATOM 1559 C C . SER A 1 200 ? 3.076 16.527 0.130 1.00 86.00 200 SER A C 1
ATOM 1561 O O . SER A 1 200 ? 3.106 17.440 -0.690 1.00 86.00 200 SER A O 1
ATOM 1563 N N . ILE A 1 201 ? 4.117 16.221 0.908 1.00 86.69 201 ILE A N 1
ATOM 1564 C CA . ILE A 1 201 ? 5.446 16.824 0.735 1.00 86.69 201 ILE A CA 1
ATOM 1565 C C . ILE A 1 201 ? 6.126 16.232 -0.509 1.00 86.69 201 ILE A C 1
ATOM 1567 O O . ILE A 1 201 ? 6.847 16.928 -1.212 1.00 86.69 201 ILE A O 1
ATOM 1571 N N . TYR A 1 202 ? 5.862 14.957 -0.802 1.00 90.31 202 TYR A N 1
ATOM 1572 C CA . TYR A 1 202 ? 6.350 14.283 -1.998 1.00 90.31 202 TYR A CA 1
ATOM 1573 C C . TYR A 1 202 ? 5.354 14.507 -3.139 1.00 90.31 202 TYR A C 1
ATOM 1575 O O . TYR A 1 202 ? 4.487 13.665 -3.371 1.00 90.31 202 TYR A O 1
ATOM 1583 N N . ASN A 1 203 ? 5.406 15.681 -3.775 1.00 90.38 203 ASN A N 1
ATOM 1584 C CA . ASN A 1 203 ? 4.418 16.122 -4.766 1.00 90.38 203 ASN A CA 1
ATOM 1585 C C . ASN A 1 203 ? 4.994 16.194 -6.192 1.00 90.38 203 ASN A C 1
ATOM 1587 O O . ASN A 1 203 ? 4.663 15.337 -7.005 1.00 90.38 203 ASN A O 1
ATOM 1591 N N . GLU A 1 204 ? 5.892 17.134 -6.491 1.00 91.00 204 GLU A N 1
ATOM 1592 C CA . GLU A 1 204 ? 6.454 17.376 -7.828 1.00 91.00 204 GLU A CA 1
ATOM 1593 C C . GLU A 1 204 ? 7.103 16.117 -8.414 1.00 91.00 204 GLU A C 1
ATOM 1595 O O . GLU A 1 204 ? 6.863 15.768 -9.569 1.00 91.00 204 GLU A O 1
ATOM 1600 N N . ARG A 1 205 ? 7.831 15.361 -7.582 1.00 93.94 205 ARG A N 1
ATOM 1601 C CA . ARG A 1 205 ? 8.495 14.113 -7.985 1.00 93.94 205 ARG A CA 1
ATOM 1602 C C . ARG A 1 205 ? 7.541 13.044 -8.511 1.00 93.94 205 ARG A C 1
ATOM 1604 O O . ARG A 1 205 ? 7.938 12.250 -9.354 1.00 93.94 205 ARG A O 1
ATOM 1611 N N . ARG A 1 206 ? 6.271 13.057 -8.101 1.00 96.50 206 ARG A N 1
ATOM 1612 C CA . ARG A 1 206 ? 5.262 12.115 -8.609 1.00 96.50 206 ARG A CA 1
ATOM 1613 C C . ARG A 1 206 ? 4.951 12.323 -10.091 1.00 96.50 206 ARG A C 1
ATOM 1615 O O . ARG A 1 206 ? 4.600 11.367 -10.784 1.00 96.50 206 ARG A O 1
ATOM 1622 N N . ALA A 1 207 ? 5.083 13.557 -10.579 1.00 95.69 207 ALA A N 1
ATOM 1623 C CA . ALA A 1 207 ? 4.929 13.862 -11.998 1.00 95.69 207 ALA A CA 1
ATOM 1624 C C . ALA A 1 207 ? 6.118 13.342 -12.810 1.00 95.69 207 ALA A C 1
ATOM 1626 O O . ALA A 1 207 ? 5.922 12.776 -13.887 1.00 95.69 207 ALA A O 1
ATOM 1627 N N . ASP A 1 208 ? 7.330 13.479 -12.263 1.00 96.06 208 ASP A N 1
ATOM 1628 C CA . ASP A 1 208 ? 8.541 12.903 -12.851 1.00 96.06 208 ASP A CA 1
ATOM 1629 C C . ASP A 1 208 ? 8.418 11.374 -12.932 1.00 96.06 208 ASP A C 1
ATOM 1631 O O . ASP A 1 208 ? 8.646 10.793 -13.993 1.00 96.06 208 ASP A O 1
ATOM 1635 N N . GLU A 1 209 ? 7.972 10.721 -11.852 1.00 98.06 209 GLU A N 1
ATOM 1636 C CA . GLU A 1 209 ? 7.711 9.279 -11.842 1.00 98.06 209 GLU A CA 1
ATOM 1637 C C . GLU A 1 209 ? 6.727 8.865 -12.943 1.00 98.06 209 GLU A C 1
ATOM 1639 O O . GLU A 1 209 ? 7.026 7.963 -13.726 1.00 98.06 209 GLU A O 1
ATOM 1644 N N . LEU A 1 210 ? 5.580 9.548 -13.051 1.00 97.88 210 LEU A N 1
ATOM 1645 C CA . LEU A 1 210 ? 4.582 9.266 -14.086 1.00 97.88 210 LEU A CA 1
ATOM 1646 C C . LEU A 1 210 ? 5.181 9.390 -15.494 1.00 97.88 210 LEU A C 1
ATOM 1648 O O . LEU A 1 210 ? 4.993 8.508 -16.334 1.00 97.88 210 LEU A O 1
ATOM 1652 N N . MET A 1 211 ? 5.927 10.467 -15.749 1.00 97.56 211 MET A N 1
ATOM 1653 C CA . MET A 1 211 ? 6.580 10.694 -17.036 1.00 97.56 211 MET A CA 1
ATOM 1654 C C . MET A 1 211 ? 7.564 9.566 -17.378 1.00 97.56 211 MET A C 1
ATOM 1656 O O . MET A 1 211 ? 7.566 9.074 -18.509 1.00 97.56 211 MET A O 1
ATOM 1660 N N . LEU A 1 212 ? 8.393 9.151 -16.418 1.00 98.00 212 LEU A N 1
ATOM 1661 C CA . LEU A 1 212 ? 9.430 8.139 -16.623 1.00 98.00 212 LEU A CA 1
ATOM 1662 C C . LEU A 1 212 ? 8.861 6.720 -16.752 1.00 98.00 212 LEU A C 1
ATOM 1664 O O . LEU A 1 212 ? 9.319 5.954 -17.604 1.00 98.00 212 LEU A O 1
ATOM 1668 N N . LEU A 1 213 ? 7.826 6.376 -15.985 1.00 97.81 213 LEU A N 1
ATOM 1669 C CA . LEU A 1 213 ? 7.126 5.092 -16.107 1.00 97.81 213 LEU A CA 1
ATOM 1670 C C . LEU A 1 213 ? 6.424 4.954 -17.465 1.00 97.81 213 LEU A C 1
ATOM 1672 O O . LEU A 1 213 ? 6.405 3.871 -18.050 1.00 97.81 213 LEU A O 1
ATOM 1676 N N . CYS A 1 214 ? 5.910 6.059 -18.011 1.00 97.12 214 CYS A N 1
ATOM 1677 C CA . CYS A 1 214 ? 5.307 6.107 -19.345 1.00 97.12 214 CYS A CA 1
ATOM 1678 C C . CYS A 1 214 ? 6.318 6.358 -20.480 1.00 97.12 214 CYS A C 1
ATOM 1680 O O . CYS A 1 214 ? 5.921 6.468 -21.644 1.00 97.12 214 CYS A O 1
ATOM 1682 N N . HIS A 1 215 ? 7.615 6.453 -20.181 1.00 97.81 215 HIS A N 1
ATOM 1683 C CA . HIS A 1 215 ? 8.631 6.747 -21.183 1.00 97.81 215 HIS A CA 1
ATOM 1684 C C . HIS A 1 215 ? 8.823 5.568 -22.156 1.00 97.81 215 HIS A C 1
ATOM 1686 O O . HIS A 1 215 ? 8.863 4.400 -21.766 1.00 97.81 215 HIS A O 1
ATOM 1692 N N . GLY A 1 216 ? 9.003 5.858 -23.451 1.00 97.44 216 GLY A N 1
ATOM 1693 C CA . GLY A 1 216 ? 9.110 4.821 -24.489 1.00 97.44 216 GLY A CA 1
ATOM 1694 C C . GLY A 1 216 ? 10.297 3.864 -24.303 1.00 97.44 216 GLY A C 1
ATOM 1695 O O . GLY A 1 216 ? 10.210 2.687 -24.667 1.00 97.44 216 GLY A O 1
ATOM 1696 N N . LEU A 1 217 ? 11.389 4.346 -23.695 1.00 96.50 217 LEU A N 1
ATOM 1697 C CA . LEU A 1 217 ? 12.522 3.494 -23.322 1.00 96.50 217 LEU A CA 1
ATOM 1698 C C . LEU A 1 217 ? 12.130 2.487 -22.237 1.00 96.50 217 LEU A C 1
ATOM 1700 O O . LEU A 1 217 ? 12.450 1.317 -22.389 1.00 96.50 217 LEU A O 1
ATOM 1704 N N . THR A 1 218 ? 11.391 2.905 -21.206 1.00 97.06 218 THR A N 1
ATOM 1705 C CA . THR A 1 218 ? 10.911 2.025 -20.127 1.00 97.06 218 THR A CA 1
ATOM 1706 C C . THR A 1 218 ? 10.094 0.870 -20.698 1.00 97.06 218 THR A C 1
ATOM 1708 O O . THR A 1 218 ? 10.394 -0.292 -20.434 1.00 97.06 218 THR A O 1
ATOM 1711 N N . PHE A 1 219 ? 9.139 1.170 -21.585 1.00 94.81 219 PHE A N 1
ATOM 1712 C CA . PHE A 1 219 ? 8.341 0.143 -22.263 1.00 94.81 219 PHE A CA 1
ATOM 1713 C C . PHE A 1 219 ? 9.199 -0.821 -23.099 1.00 94.81 219 PHE A C 1
ATOM 1715 O O . PHE A 1 219 ? 9.002 -2.038 -23.073 1.00 94.81 219 PHE A O 1
ATOM 1722 N N . SER A 1 220 ? 10.167 -0.278 -23.841 1.00 97.00 220 SER A N 1
ATOM 1723 C CA . SER A 1 220 ? 11.078 -1.084 -24.660 1.00 97.00 220 SER A CA 1
ATOM 1724 C C . SER A 1 220 ? 11.961 -1.984 -23.796 1.00 97.00 220 SER A C 1
ATOM 1726 O O . SER A 1 220 ? 12.164 -3.143 -24.153 1.00 97.00 220 SER A O 1
ATOM 1728 N N . MET A 1 221 ? 12.426 -1.473 -22.653 1.00 96.75 221 MET A N 1
ATOM 1729 C CA . MET A 1 221 ? 13.252 -2.205 -21.699 1.00 96.75 221 MET A CA 1
ATOM 1730 C C . MET A 1 221 ? 12.497 -3.379 -21.094 1.00 96.75 221 MET A C 1
ATOM 1732 O O . MET A 1 221 ? 12.975 -4.497 -21.252 1.00 96.75 221 MET A O 1
ATOM 1736 N N . VAL A 1 222 ? 11.299 -3.161 -20.530 1.00 97.12 222 VAL A N 1
ATOM 1737 C CA . VAL A 1 222 ? 10.440 -4.237 -19.986 1.00 97.12 222 VAL A CA 1
ATOM 1738 C C . VAL A 1 222 ? 10.307 -5.382 -20.993 1.00 97.12 222 VAL A C 1
ATOM 1740 O O . VAL A 1 222 ? 10.594 -6.534 -20.677 1.00 97.12 222 VAL A O 1
ATOM 1743 N N . LYS A 1 223 ? 9.978 -5.055 -22.249 1.00 96.62 2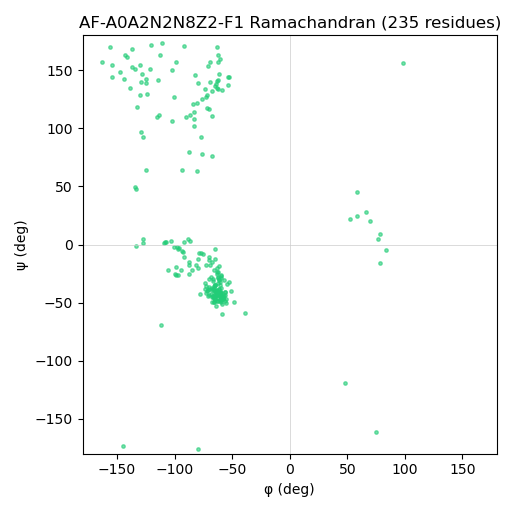23 LYS A N 1
ATOM 1744 C CA . LYS A 1 223 ? 9.828 -6.055 -23.310 1.00 96.62 223 LYS A CA 1
ATOM 1745 C C . LYS A 1 223 ? 11.143 -6.747 -23.678 1.00 96.62 223 LYS A C 1
ATOM 1747 O O . LYS A 1 223 ? 11.155 -7.956 -23.881 1.00 96.62 223 LYS A O 1
ATOM 1752 N N . SER A 1 224 ? 12.234 -5.996 -23.829 1.00 96.81 224 SER A N 1
ATOM 1753 C CA . SER A 1 224 ? 13.534 -6.549 -24.242 1.00 96.81 224 SER A CA 1
ATOM 1754 C C . SER A 1 224 ? 14.192 -7.409 -23.164 1.00 96.81 224 SER A C 1
ATOM 1756 O O . SER A 1 224 ? 14.899 -8.355 -23.493 1.00 96.81 224 SER A O 1
ATOM 1758 N N . CYS A 1 225 ? 13.917 -7.093 -21.899 1.00 96.19 225 CYS A N 1
ATOM 1759 C CA . CYS A 1 225 ? 14.341 -7.844 -20.729 1.00 96.19 225 CYS A CA 1
ATOM 1760 C C . CYS A 1 225 ? 13.480 -9.089 -20.480 1.00 96.19 225 CYS A C 1
ATOM 1762 O O . CYS A 1 225 ? 13.816 -9.871 -19.603 1.00 96.19 225 CYS A O 1
ATOM 1764 N N . GLY A 1 226 ? 12.383 -9.279 -21.225 1.00 96.31 226 GLY A N 1
ATOM 1765 C CA . GLY A 1 226 ? 11.473 -10.404 -21.011 1.00 96.31 226 GLY A CA 1
ATOM 1766 C C . GLY A 1 226 ? 10.735 -10.342 -19.673 1.00 96.31 226 GLY A C 1
ATOM 1767 O O . GLY A 1 226 ? 10.392 -11.385 -19.135 1.00 96.31 226 GLY A O 1
ATOM 1768 N N . ILE A 1 227 ? 10.512 -9.140 -19.132 1.00 97.31 227 ILE A N 1
ATOM 1769 C CA . ILE A 1 227 ? 9.802 -8.952 -17.865 1.00 97.31 227 ILE A CA 1
ATOM 1770 C C . ILE A 1 227 ? 8.298 -9.034 -18.124 1.00 97.31 227 ILE A C 1
ATOM 1772 O O . ILE A 1 227 ? 7.744 -8.224 -18.877 1.00 97.31 227 ILE A O 1
ATOM 1776 N N . ASP A 1 228 ? 7.638 -9.968 -17.448 1.00 96.50 228 ASP A N 1
ATOM 1777 C CA . ASP A 1 228 ? 6.184 -10.056 -17.417 1.00 96.50 228 ASP A CA 1
ATOM 1778 C C . ASP A 1 228 ? 5.623 -9.123 -16.336 1.00 96.50 228 ASP A C 1
ATOM 1780 O O . ASP A 1 228 ? 5.939 -9.231 -15.152 1.00 96.50 228 ASP A O 1
ATOM 1784 N N . LEU A 1 229 ? 4.773 -8.180 -16.747 1.00 96.19 229 LEU A N 1
ATOM 1785 C CA . LEU A 1 229 ? 4.068 -7.299 -15.817 1.00 96.19 229 LEU A CA 1
ATOM 1786 C C . LEU A 1 229 ? 2.824 -8.011 -15.282 1.00 96.19 229 LEU A C 1
ATOM 1788 O O . LEU A 1 229 ? 1.836 -8.166 -16.004 1.00 96.19 229 LEU A O 1
ATOM 1792 N N . ILE A 1 230 ? 2.883 -8.399 -14.014 1.00 95.38 230 ILE A N 1
ATOM 1793 C CA . ILE A 1 230 ? 1.805 -9.073 -13.284 1.00 95.38 230 ILE A CA 1
ATOM 1794 C C . ILE A 1 230 ? 1.205 -8.156 -12.211 1.00 95.38 230 ILE A C 1
ATOM 1796 O O . ILE A 1 230 ? 1.688 -7.049 -11.963 1.00 95.38 230 ILE A O 1
ATOM 1800 N N . ASN A 1 231 ? 0.132 -8.612 -11.574 1.00 95.06 231 ASN A N 1
ATOM 1801 C CA . ASN A 1 231 ? -0.434 -7.990 -10.381 1.00 95.06 231 ASN A CA 1
ATOM 1802 C C . ASN A 1 231 ? -0.442 -8.993 -9.214 1.00 95.06 231 ASN A C 1
ATOM 1804 O O . ASN A 1 231 ? -0.178 -10.179 -9.386 1.00 95.06 231 ASN A O 1
ATOM 1808 N N . PHE A 1 232 ? -0.770 -8.531 -8.010 1.00 95.25 232 PHE A N 1
ATOM 1809 C CA . PHE A 1 232 ? -0.744 -9.392 -6.828 1.00 95.25 232 PHE A CA 1
ATOM 1810 C C . PHE A 1 232 ? -1.734 -10.567 -6.875 1.00 95.25 232 PHE A C 1
ATOM 1812 O O . PHE A 1 232 ? -1.459 -11.596 -6.266 1.00 95.25 232 PHE A O 1
ATOM 1819 N N . SER A 1 233 ? -2.841 -10.481 -7.621 1.00 90.50 233 SER A N 1
ATOM 1820 C CA . SER A 1 233 ? -3.745 -11.635 -7.778 1.00 90.50 233 SER A CA 1
ATOM 1821 C C . SER A 1 233 ? -3.123 -12.792 -8.571 1.00 90.50 233 SER A C 1
ATOM 1823 O O . SER A 1 233 ? -3.605 -13.916 -8.480 1.00 90.50 233 SER A O 1
ATOM 1825 N N . ASP A 1 234 ? -2.018 -12.548 -9.284 1.00 91.75 234 ASP A N 1
ATOM 1826 C CA . ASP A 1 234 ? -1.226 -13.598 -9.930 1.00 91.75 234 ASP A CA 1
ATOM 1827 C C . ASP A 1 234 ? -0.289 -14.316 -8.931 1.00 91.75 234 ASP A C 1
ATOM 1829 O O . ASP A 1 234 ? 0.256 -15.373 -9.246 1.00 91.75 234 ASP A O 1
ATOM 1833 N N . LEU A 1 235 ? -0.109 -13.765 -7.719 1.00 88.12 235 LEU A N 1
ATOM 1834 C CA . LEU A 1 235 ? 0.712 -14.338 -6.641 1.00 88.12 235 LEU A CA 1
ATOM 1835 C C . LEU A 1 235 ? -0.097 -15.188 -5.652 1.00 88.12 235 LEU A C 1
ATOM 1837 O O . LEU A 1 235 ? 0.482 -16.011 -4.941 1.00 88.12 235 LEU A O 1
ATOM 1841 N N . SER A 1 236 ? -1.414 -14.981 -5.576 1.00 68.25 236 SER A N 1
ATOM 1842 C CA . SER A 1 236 ? -2.299 -15.768 -4.714 1.00 68.25 236 SER A CA 1
ATOM 1843 C C . SER A 1 236 ? -2.481 -17.182 -5.272 1.00 68.25 236 SER A C 1
ATOM 1845 O O . SER A 1 236 ? -3.013 -17.333 -6.373 1.00 68.25 236 SER A O 1
ATOM 1847 N N . GLN A 1 237 ? -2.051 -18.200 -4.515 1.00 53.88 237 GLN A N 1
ATOM 1848 C CA . GLN A 1 237 ? -2.241 -19.626 -4.833 1.00 53.88 237 GLN A CA 1
ATOM 1849 C C . GLN A 1 237 ? -3.522 -20.202 -4.221 1.00 53.88 237 GLN A C 1
ATOM 1851 O O . GLN A 1 237 ? -3.824 -19.885 -3.047 1.00 53.88 237 GLN A O 1
#

Sequence (237 aa):
MMNYPGAVEDLRMAVKECPRLGLGLHLVLTSGSPVLPAEKVPDLVNLEGKFYKYGPFVERMHQINLTQVNLEWHAQVEAFKKAIGRLPDHLDSHHHSSYFTPALFELMLDLADELKVPIRLPIGMQGTALAEISSPVIGNRIAKNTIGYAQVFVDGFYDDGVTLENLVSILQQIAGDDEHDTFELMTHPAVLDDELMCTSIYNERRADELMLLCHGLTFSMVKSCGIDLINFSDLSQ

Mean predicted aligned error: 3.88 Å

Radius of gyration: 18.03 Å; Cα contacts (8 Å, |Δi|>4): 341; chains: 1; bounding box: 38×42×48 Å

Solvent-accessible surface area (backbone atoms only — not comparable to full-atom values): 13411 Å² total; per-residue (Å²): 81,70,48,47,88,61,37,55,59,52,53,44,47,42,58,72,76,38,77,86,61,71,54,58,43,38,42,74,67,41,61,56,38,63,73,49,62,44,88,74,32,58,80,54,30,45,98,85,43,26,27,28,45,62,67,65,35,65,77,41,53,93,71,57,51,64,70,39,52,50,54,41,54,52,42,38,50,51,51,48,23,70,51,70,75,47,78,54,35,26,40,48,40,51,92,48,56,41,36,56,38,66,69,45,34,51,52,51,51,52,50,28,66,74,70,68,25,15,38,73,49,58,64,58,38,77,88,32,51,32,35,56,76,73,50,67,68,57,48,51,47,58,76,61,53,67,33,34,58,42,77,39,53,41,68,69,54,43,79,93,32,64,42,67,69,51,53,52,50,50,52,50,50,61,58,66,45,91,87,63,94,40,72,39,76,52,76,67,60,38,82,90,46,73,63,47,63,72,74,37,91,81,33,75,64,15,37,55,41,38,53,47,68,69,28,70,64,48,57,50,45,40,60,75,52,69,56,81,91,80,47,53,65,79,47,46,109